Protein AF-A0A842HQR1-F1 (afdb_monomer)

Structure (mmCIF, N/CA/C/O backbone):
data_AF-A0A842HQR1-F1
#
_entry.id   AF-A0A842HQR1-F1
#
loop_
_atom_site.group_PDB
_atom_site.id
_atom_site.type_symbol
_atom_site.label_atom_id
_atom_site.label_alt_id
_atom_site.label_comp_id
_atom_site.label_asym_id
_atom_site.label_entity_id
_atom_site.label_seq_id
_atom_site.pdbx_PDB_ins_code
_atom_site.Cartn_x
_atom_site.Cartn_y
_atom_site.Cartn_z
_atom_site.occupancy
_atom_site.B_iso_or_equiv
_atom_site.auth_seq_id
_atom_site.auth_comp_id
_atom_site.auth_asym_id
_atom_site.auth_atom_id
_atom_site.pdbx_PDB_model_num
ATOM 1 N N . MET A 1 1 ? -47.716 -22.359 -14.555 1.00 42.53 1 MET A N 1
ATOM 2 C CA . MET A 1 1 ? -48.343 -21.467 -13.554 1.00 42.53 1 MET A CA 1
ATOM 3 C C . MET A 1 1 ? -47.929 -20.028 -1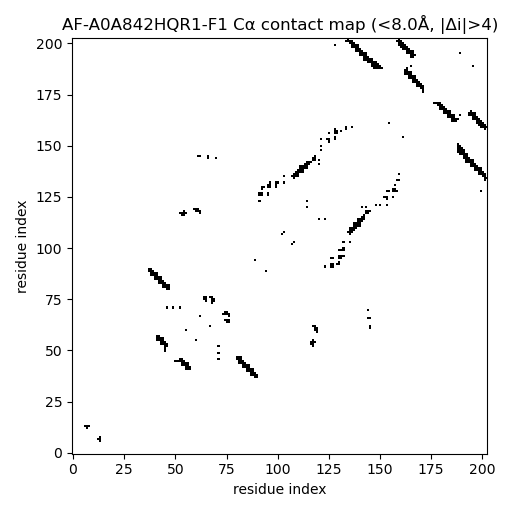3.846 1.00 42.53 1 MET A C 1
ATOM 5 O O . MET A 1 1 ? -46.727 -19.788 -13.912 1.00 42.53 1 MET A O 1
ATOM 9 N N . PRO A 1 2 ? -48.860 -19.092 -14.095 1.00 37.28 2 PRO A N 1
ATOM 10 C CA . PRO A 1 2 ? -48.510 -17.695 -14.332 1.00 37.28 2 PRO A CA 1
ATOM 11 C C . PRO A 1 2 ? -48.126 -17.011 -13.011 1.00 37.28 2 PRO A C 1
ATOM 13 O O . PRO A 1 2 ? -48.756 -17.237 -11.980 1.00 37.28 2 PRO A O 1
ATOM 16 N N . LYS A 1 3 ? -47.064 -16.195 -13.033 1.00 37.41 3 LYS A N 1
ATOM 17 C CA . LYS A 1 3 ? -46.641 -15.384 -11.880 1.00 37.41 3 LYS A CA 1
ATOM 18 C C . LYS A 1 3 ? -47.689 -14.292 -11.611 1.00 37.41 3 LYS A C 1
ATOM 20 O O . LYS A 1 3 ? -48.125 -13.660 -12.573 1.00 37.41 3 LYS A O 1
ATOM 25 N N . PRO A 1 4 ? -48.058 -14.008 -10.349 1.00 42.22 4 PRO A N 1
ATOM 26 C CA . PRO A 1 4 ? -48.951 -12.897 -10.050 1.00 42.22 4 PRO A CA 1
ATOM 27 C C . PRO A 1 4 ? -48.253 -11.569 -10.372 1.00 42.22 4 PRO A C 1
ATOM 29 O O . PRO A 1 4 ? -47.239 -11.208 -9.770 1.00 42.22 4 PRO A O 1
ATOM 32 N N . HIS A 1 5 ? -48.794 -10.836 -11.345 1.00 50.03 5 HIS A N 1
ATOM 33 C CA . HIS A 1 5 ? -48.419 -9.453 -11.617 1.00 50.03 5 HIS A CA 1
ATOM 34 C C . HIS A 1 5 ? -49.081 -8.543 -10.574 1.00 50.03 5 HIS A C 1
ATOM 36 O O . HIS A 1 5 ? -50.170 -8.018 -10.788 1.00 50.03 5 HIS A O 1
ATOM 42 N N . ASN A 1 6 ? -48.412 -8.344 -9.434 1.00 56.09 6 ASN A N 1
ATOM 43 C CA . ASN A 1 6 ? -48.787 -7.316 -8.460 1.00 56.09 6 ASN A CA 1
ATOM 44 C C . ASN A 1 6 ? -48.394 -5.930 -8.989 1.00 56.09 6 ASN A C 1
ATO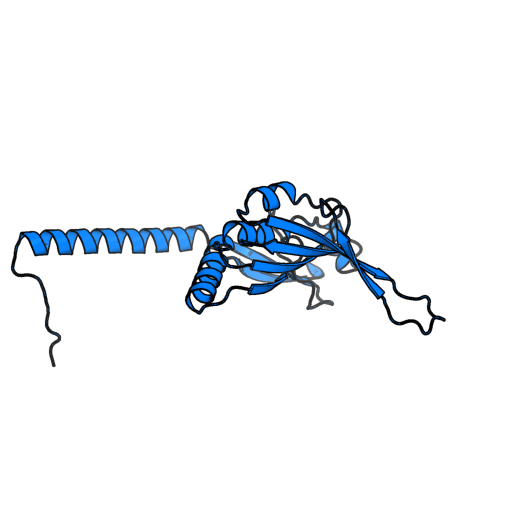M 46 O O . ASN A 1 6 ? -47.369 -5.359 -8.617 1.00 56.09 6 ASN A O 1
ATOM 50 N N . THR A 1 7 ? -49.212 -5.398 -9.889 1.00 56.25 7 THR A N 1
ATOM 51 C CA . THR A 1 7 ? -49.205 -3.975 -10.241 1.00 56.25 7 THR A CA 1
ATOM 52 C C . THR A 1 7 ? -50.262 -3.297 -9.368 1.00 56.25 7 THR A C 1
ATOM 54 O O . THR A 1 7 ? -51.401 -3.760 -9.371 1.00 56.25 7 THR A O 1
ATOM 57 N N . PRO A 1 8 ? -49.940 -2.246 -8.591 1.00 55.53 8 PRO A N 1
ATOM 58 C CA . PRO A 1 8 ? -50.951 -1.572 -7.779 1.00 55.53 8 PRO A CA 1
ATOM 59 C C . PRO A 1 8 ? -52.065 -1.006 -8.675 1.00 55.53 8 PRO A C 1
ATOM 61 O O . PRO A 1 8 ? -51.763 -0.332 -9.652 1.00 55.53 8 PRO A O 1
ATOM 64 N N . ASN A 1 9 ? -53.343 -1.229 -8.354 1.00 62.03 9 ASN A N 1
ATOM 65 C CA . ASN A 1 9 ? -54.476 -0.629 -9.089 1.00 62.03 9 ASN A CA 1
ATOM 66 C C . ASN A 1 9 ? -54.786 0.816 -8.647 1.00 62.03 9 ASN A C 1
ATOM 68 O O . ASN A 1 9 ? -55.728 1.430 -9.137 1.00 62.03 9 ASN A O 1
ATOM 72 N N . ASN A 1 10 ? -53.999 1.369 -7.719 1.00 69.94 10 ASN A N 1
ATOM 73 C CA . ASN A 1 10 ? -54.119 2.752 -7.271 1.00 69.94 10 ASN A CA 1
ATOM 74 C C . ASN A 1 10 ? -53.176 3.658 -8.099 1.00 69.94 10 ASN A C 1
ATOM 76 O O . ASN A 1 10 ? -51.964 3.404 -8.100 1.00 69.94 10 ASN A O 1
ATOM 80 N N . PRO A 1 11 ? -53.682 4.728 -8.744 1.00 66.50 11 PRO A N 1
ATOM 81 C CA . PRO A 1 11 ? -52.888 5.632 -9.583 1.00 66.50 11 PRO A CA 1
ATOM 82 C C . PRO A 1 11 ? -51.679 6.257 -8.869 1.00 66.50 11 PRO A C 1
ATOM 84 O O . PRO A 1 11 ? -50.607 6.386 -9.461 1.00 66.50 11 PRO A O 1
ATOM 87 N N . LEU A 1 12 ? -51.806 6.587 -7.578 1.00 52.59 12 LEU A N 1
ATOM 88 C CA . LEU A 1 12 ? -50.716 7.160 -6.779 1.00 52.59 12 LEU A CA 1
ATOM 89 C C . LEU A 1 12 ? -49.630 6.120 -6.471 1.00 52.59 12 LEU A C 1
ATOM 91 O O . LEU A 1 12 ? -48.440 6.432 -6.522 1.00 52.59 12 LEU A O 1
ATOM 95 N N . LEU A 1 13 ? -50.017 4.864 -6.224 1.00 44.38 13 LEU A N 1
ATOM 96 C CA . LEU A 1 13 ? -49.068 3.766 -6.019 1.00 44.38 13 LEU A CA 1
ATOM 97 C C . LEU A 1 13 ? -48.392 3.341 -7.330 1.00 44.38 13 LEU A C 1
ATOM 99 O O . LEU A 1 13 ? -47.212 3.002 -7.313 1.00 44.38 13 LEU A O 1
ATOM 103 N N . GLN A 1 14 ? -49.079 3.420 -8.475 1.00 53.88 14 GLN A N 1
ATOM 104 C CA . GLN A 1 14 ? -48.461 3.238 -9.795 1.00 53.88 14 GLN A CA 1
ATOM 105 C C . GLN A 1 14 ? -47.447 4.332 -10.115 1.00 53.88 14 GLN A C 1
ATOM 107 O O . GLN A 1 14 ? -46.354 4.030 -10.602 1.00 53.88 14 GLN A O 1
ATOM 112 N N . PHE A 1 15 ? -47.766 5.590 -9.810 1.00 55.91 15 PHE A N 1
ATOM 113 C CA . PHE A 1 15 ? -46.832 6.700 -9.970 1.00 55.91 15 PHE A CA 1
ATOM 114 C C . PHE A 1 15 ? -45.604 6.535 -9.061 1.00 55.91 15 PHE A C 1
ATOM 116 O O . PHE A 1 15 ? -44.467 6.639 -9.524 1.00 55.91 15 PHE A O 1
ATOM 123 N N . ALA A 1 16 ? -45.803 6.176 -7.788 1.00 45.72 16 ALA A N 1
ATOM 124 C CA . ALA A 1 16 ? -44.706 5.912 -6.859 1.00 45.72 16 ALA A CA 1
ATOM 125 C C . ALA A 1 16 ? -43.843 4.711 -7.296 1.00 45.72 16 ALA A C 1
ATOM 127 O O . ALA A 1 16 ? -42.612 4.805 -7.282 1.00 45.72 16 ALA A O 1
ATOM 128 N N . TYR A 1 17 ? -44.467 3.616 -7.751 1.00 45.25 17 TYR A N 1
ATOM 129 C CA . TYR A 1 17 ? -43.800 2.402 -8.244 1.00 45.25 17 TYR A CA 1
ATOM 130 C C . TYR A 1 17 ? -43.003 2.643 -9.537 1.00 45.25 17 TYR A C 1
ATOM 132 O O . TYR A 1 17 ? -41.878 2.167 -9.696 1.00 45.25 17 TYR A O 1
ATOM 140 N N . THR A 1 18 ? -43.552 3.414 -10.478 1.00 56.22 18 THR A N 1
ATOM 141 C CA . THR A 1 18 ? -42.859 3.762 -11.730 1.00 56.22 18 THR A CA 1
ATOM 142 C C . THR A 1 18 ? -41.712 4.741 -11.489 1.00 56.22 18 THR A C 1
ATOM 144 O O . THR A 1 18 ? -40.636 4.559 -12.067 1.00 56.22 18 THR A O 1
ATOM 147 N N . LYS A 1 19 ? -41.881 5.714 -10.580 1.00 62.78 19 LYS A N 1
ATOM 148 C CA . LYS A 1 19 ? -40.815 6.632 -10.150 1.00 62.78 19 LYS A CA 1
ATOM 149 C C . LYS A 1 19 ? -39.656 5.874 -9.496 1.00 62.78 19 LYS A C 1
ATOM 151 O O . LYS A 1 19 ? -38.519 6.032 -9.933 1.00 62.78 19 LYS A O 1
ATOM 156 N N . THR A 1 20 ? -39.930 4.973 -8.549 1.00 61.84 20 THR A N 1
ATOM 157 C CA . THR A 1 20 ? -38.890 4.132 -7.918 1.00 61.84 20 THR A CA 1
ATOM 158 C C . THR A 1 20 ? -38.192 3.217 -8.920 1.00 61.84 20 THR A C 1
ATOM 160 O O . THR A 1 20 ? -36.969 3.123 -8.894 1.00 61.84 20 THR A O 1
ATOM 163 N N . ARG A 1 21 ? -38.907 2.597 -9.869 1.00 63.50 21 ARG A N 1
ATOM 164 C CA . ARG A 1 21 ? -38.274 1.804 -10.943 1.00 63.50 21 ARG A CA 1
ATOM 165 C C . ARG A 1 21 ? -37.382 2.636 -11.861 1.00 63.50 21 ARG A C 1
ATOM 167 O O . ARG A 1 21 ? -36.338 2.145 -12.291 1.00 63.50 21 ARG A O 1
ATOM 174 N N . ARG A 1 22 ? -37.792 3.862 -12.197 1.00 65.00 22 ARG A N 1
ATOM 175 C CA . ARG A 1 22 ? -37.007 4.773 -13.040 1.00 65.00 22 ARG A CA 1
ATOM 176 C C . ARG A 1 22 ? -35.727 5.198 -12.326 1.00 65.00 22 ARG A C 1
ATOM 178 O O . ARG A 1 22 ? -34.670 5.140 -12.945 1.00 65.00 22 ARG A O 1
ATOM 185 N N . GLU A 1 23 ? -35.802 5.509 -11.035 1.00 67.62 23 GLU A N 1
ATOM 186 C CA . GLU A 1 23 ? -34.624 5.807 -10.210 1.00 67.62 23 GLU A CA 1
ATOM 187 C C . GLU A 1 23 ? -33.714 4.583 -10.038 1.00 67.62 23 GLU A C 1
ATOM 189 O O . GLU A 1 23 ? -32.513 4.670 -10.266 1.00 67.62 23 GLU A O 1
ATOM 194 N N . HIS A 1 24 ? -34.273 3.397 -9.795 1.00 60.84 24 HIS A N 1
ATOM 195 C CA . HIS A 1 24 ? -33.489 2.163 -9.700 1.00 60.84 24 HIS A CA 1
ATOM 196 C C . HIS A 1 24 ? -32.782 1.818 -11.026 1.00 60.84 24 HIS A C 1
ATOM 198 O O . HIS A 1 24 ? -31.647 1.342 -11.033 1.00 60.84 24 HIS A O 1
ATOM 204 N N . ARG A 1 25 ? -33.422 2.082 -12.176 1.00 66.69 25 ARG A N 1
ATOM 205 C CA . ARG A 1 25 ? -32.811 1.918 -13.507 1.00 66.69 25 ARG A CA 1
ATOM 206 C C . ARG A 1 25 ? -31.731 2.963 -13.784 1.00 66.69 25 ARG A C 1
ATOM 208 O O . ARG A 1 25 ? -30.697 2.587 -14.329 1.00 66.69 25 ARG A O 1
ATOM 215 N N . LYS A 1 26 ? -31.934 4.225 -13.389 1.00 65.38 26 LYS A N 1
ATOM 216 C CA . LYS A 1 26 ? -30.900 5.271 -13.458 1.00 65.38 26 LYS A CA 1
ATOM 217 C C . LYS A 1 26 ? -29.695 4.905 -12.599 1.00 65.38 26 LYS A C 1
ATOM 219 O O . LYS A 1 26 ? -28.585 4.954 -13.106 1.00 65.38 26 LYS A O 1
ATOM 224 N N . GLN A 1 27 ? -29.910 4.444 -11.367 1.0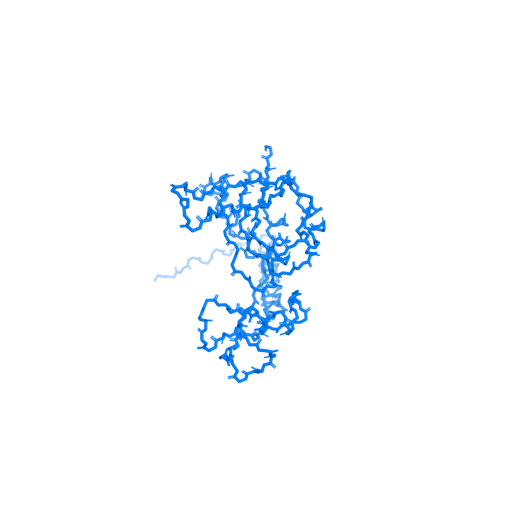0 57.88 27 GLN A N 1
ATOM 225 C CA . GLN A 1 27 ? -28.840 3.985 -10.480 1.00 57.88 27 GLN A CA 1
ATOM 226 C C . GLN A 1 27 ? -28.085 2.798 -11.086 1.00 57.88 27 GLN A C 1
ATOM 228 O O . GLN A 1 27 ? -26.861 2.781 -11.107 1.00 57.88 27 GLN A O 1
ATOM 233 N N . LYS A 1 28 ? -28.797 1.814 -11.648 1.00 64.44 28 LYS A N 1
ATOM 234 C CA . LYS A 1 28 ? -28.172 0.648 -12.288 1.00 64.44 28 LYS A CA 1
ATOM 235 C C . LYS A 1 28 ? -27.375 1.029 -13.542 1.00 64.44 28 LYS A C 1
ATOM 237 O O . LYS A 1 28 ? -26.306 0.468 -13.776 1.00 64.44 28 LYS A O 1
ATOM 242 N N . TRP A 1 29 ? -27.877 1.977 -14.334 1.00 64.00 29 TRP A N 1
ATOM 243 C CA . TRP A 1 29 ? -27.175 2.512 -15.501 1.00 64.00 29 TRP A CA 1
ATOM 244 C C . TRP A 1 29 ? -25.958 3.348 -15.093 1.00 64.00 29 TRP A C 1
ATOM 246 O O . TRP A 1 29 ? -24.879 3.098 -15.613 1.00 64.00 29 TRP A O 1
ATOM 256 N N . ALA A 1 30 ? -26.089 4.238 -14.107 1.00 55.19 30 ALA A N 1
ATOM 257 C CA . ALA A 1 30 ? -24.990 5.020 -13.548 1.00 55.19 30 ALA A CA 1
ATOM 258 C C . ALA A 1 30 ? -23.900 4.117 -12.954 1.00 55.19 30 ALA A C 1
ATOM 260 O O . ALA A 1 30 ? -22.733 4.295 -13.273 1.00 55.19 30 ALA A O 1
ATOM 261 N N . ASN A 1 31 ? -24.272 3.074 -12.206 1.00 54.38 31 ASN A N 1
ATOM 262 C CA . ASN A 1 31 ? -23.331 2.077 -11.694 1.00 54.38 31 ASN A CA 1
ATOM 263 C C . ASN A 1 31 ? -22.666 1.285 -12.835 1.00 54.38 31 ASN A C 1
ATOM 265 O O . ASN A 1 31 ? -21.488 0.966 -12.751 1.00 54.38 31 ASN A O 1
ATOM 269 N N . SER A 1 32 ? -23.386 0.969 -13.920 1.00 51.66 32 SER A N 1
ATOM 270 C CA . SER A 1 32 ? -22.811 0.300 -15.100 1.00 51.66 32 SER A CA 1
ATOM 271 C C . SER A 1 32 ? -21.872 1.204 -15.899 1.00 51.66 32 SER A C 1
ATOM 273 O O . SER A 1 32 ? -20.884 0.709 -16.441 1.00 51.66 32 SER A O 1
ATOM 275 N N . LEU A 1 33 ? -22.184 2.498 -15.991 1.00 55.47 33 LEU A N 1
ATOM 276 C CA . LEU A 1 33 ? -21.358 3.499 -16.654 1.00 55.47 33 LEU A CA 1
ATOM 277 C C . LEU A 1 33 ? -20.101 3.765 -15.823 1.00 55.47 33 LEU A C 1
ATOM 279 O O . LEU A 1 33 ? -19.006 3.667 -16.353 1.00 55.47 33 LEU A O 1
ATOM 283 N N . TYR A 1 34 ? -20.254 3.968 -14.513 1.00 55.69 34 TYR A N 1
ATOM 284 C CA . TYR A 1 34 ? -19.161 4.081 -13.550 1.00 55.69 34 TYR A CA 1
ATOM 285 C C . TYR A 1 34 ? -18.240 2.864 -13.634 1.00 55.69 34 TYR A C 1
ATOM 287 O O . TYR A 1 34 ? -17.068 3.018 -13.930 1.00 55.69 34 TYR A O 1
ATOM 295 N N . LYS A 1 35 ? -18.780 1.643 -13.547 1.00 51.06 35 LYS A N 1
ATOM 296 C CA . LYS A 1 35 ? -18.003 0.395 -13.650 1.00 51.06 35 LYS A CA 1
ATOM 297 C C . LYS A 1 35 ? -17.294 0.210 -15.001 1.00 51.06 35 LYS A C 1
ATOM 299 O O . LYS A 1 35 ? -16.317 -0.527 -15.068 1.00 51.06 35 LYS A O 1
ATOM 304 N N . ARG A 1 36 ? -17.787 0.842 -16.074 1.00 50.75 36 ARG A N 1
ATOM 305 C CA . ARG A 1 36 ? -17.117 0.889 -17.388 1.00 50.75 36 ARG A CA 1
ATOM 306 C C . ARG A 1 36 ? -16.058 1.983 -17.475 1.00 50.75 36 ARG A C 1
ATOM 308 O O . ARG A 1 36 ? -15.082 1.800 -18.182 1.00 50.75 36 ARG A O 1
ATOM 315 N N . LEU A 1 37 ? -16.261 3.097 -16.781 1.00 53.75 37 LEU A N 1
ATOM 316 C CA . LEU A 1 37 ? -15.350 4.240 -16.756 1.00 53.75 37 LEU A CA 1
ATOM 317 C C . LEU A 1 37 ? -14.217 4.069 -15.731 1.00 53.75 37 LEU A C 1
ATOM 319 O O . LEU A 1 37 ? -13.196 4.739 -15.844 1.00 53.75 37 LEU A O 1
ATOM 323 N N . THR A 1 38 ? -14.378 3.183 -14.744 1.00 55.72 38 THR A N 1
ATOM 324 C CA . THR A 1 38 ? -13.411 2.987 -13.654 1.00 55.72 38 THR A CA 1
ATOM 325 C C . THR A 1 38 ? -12.581 1.712 -13.752 1.00 55.72 38 THR A C 1
ATOM 327 O O . THR A 1 38 ? -11.588 1.594 -13.037 1.00 55.72 38 THR A O 1
ATOM 330 N N . LYS A 1 39 ? -12.937 0.773 -14.637 1.00 66.19 39 LYS A N 1
ATOM 331 C CA . LYS A 1 39 ? -12.075 -0.367 -14.972 1.00 66.19 39 LYS A CA 1
ATOM 332 C C . LYS A 1 39 ? -11.074 0.054 -16.030 1.00 66.19 39 LYS A C 1
ATOM 334 O O . LYS A 1 39 ? -11.467 0.452 -17.125 1.00 66.19 39 LYS A O 1
ATOM 339 N N . ARG A 1 40 ? -9.792 -0.029 -15.692 1.00 82.12 40 ARG A N 1
ATOM 340 C CA . ARG A 1 40 ? -8.698 0.262 -16.618 1.00 82.12 40 ARG A CA 1
ATOM 341 C C . ARG A 1 40 ? -8.004 -1.042 -16.978 1.00 82.12 40 ARG A C 1
ATOM 343 O O . ARG A 1 40 ? -7.704 -1.841 -16.093 1.00 82.12 40 ARG A O 1
ATOM 350 N N . THR A 1 41 ? -7.754 -1.243 -18.267 1.00 89.31 41 THR A N 1
ATOM 351 C CA . THR A 1 41 ? -6.788 -2.249 -18.711 1.00 89.31 41 THR A CA 1
ATOM 352 C C . THR A 1 41 ? -5.400 -1.656 -18.522 1.00 89.31 41 THR A C 1
ATOM 354 O O . THR A 1 41 ? -5.113 -0.608 -19.096 1.00 89.31 41 THR A O 1
ATOM 357 N N . LEU A 1 42 ? -4.574 -2.296 -17.701 1.00 93.12 42 LEU A N 1
ATOM 358 C CA . LEU A 1 42 ? -3.163 -1.956 -17.522 1.00 93.12 42 LEU A CA 1
ATOM 359 C C . LEU A 1 42 ? -2.304 -3.182 -17.836 1.00 93.12 42 LEU A C 1
ATOM 361 O O . LEU A 1 42 ? -2.815 -4.299 -17.905 1.00 93.12 42 LEU A O 1
ATOM 365 N N . GLN A 1 43 ? -1.006 -2.965 -18.017 1.00 95.19 43 GLN A N 1
ATOM 366 C CA . GLN A 1 43 ? -0.055 -4.032 -18.310 1.00 95.19 43 GLN A CA 1
ATOM 367 C C . GLN A 1 43 ? 0.616 -4.516 -17.024 1.00 95.19 43 GLN A C 1
ATOM 369 O O . GLN A 1 43 ? 1.248 -3.732 -16.311 1.00 95.19 43 GLN A O 1
ATOM 374 N N . LEU A 1 44 ? 0.468 -5.810 -16.746 1.00 95.44 44 LEU A N 1
ATOM 375 C CA . LEU A 1 44 ? 1.199 -6.542 -15.720 1.00 95.44 44 LEU A CA 1
ATOM 376 C C . LEU A 1 44 ? 2.477 -7.111 -16.331 1.00 95.44 44 LEU A C 1
ATOM 378 O O . LEU A 1 44 ? 2.414 -7.847 -17.313 1.00 95.44 44 LEU A O 1
ATOM 382 N N . TYR A 1 45 ? 3.609 -6.782 -15.727 1.00 96.50 45 TYR A N 1
ATOM 383 C CA . TYR A 1 45 ? 4.932 -7.266 -16.087 1.00 96.50 45 TYR A CA 1
ATOM 384 C C . TYR A 1 45 ? 5.352 -8.315 -15.065 1.00 96.50 45 TYR A C 1
ATOM 386 O O . TYR A 1 45 ? 5.383 -8.036 -13.866 1.00 96.50 45 TYR A O 1
ATOM 394 N N . VAL A 1 46 ? 5.666 -9.517 -15.537 1.00 95.50 46 VAL A N 1
ATOM 395 C CA . VAL A 1 46 ? 6.144 -10.628 -14.708 1.00 95.50 46 VAL A CA 1
ATOM 396 C C . VAL A 1 46 ? 7.584 -10.937 -15.115 1.00 95.50 46 VAL A C 1
ATOM 398 O O . VAL A 1 46 ? 7.807 -11.281 -16.276 1.00 95.50 46 VAL A O 1
ATOM 401 N N . PRO A 1 47 ? 8.578 -10.800 -14.220 1.00 94.75 47 PRO A N 1
ATOM 402 C CA . PRO A 1 47 ? 9.969 -11.083 -14.564 1.00 94.75 47 PRO A CA 1
ATOM 403 C C . PRO A 1 47 ? 10.140 -12.551 -14.969 1.00 94.75 47 PRO A C 1
ATOM 405 O O . PRO A 1 47 ? 9.756 -13.452 -14.222 1.00 94.75 47 PRO A O 1
ATOM 408 N N . ALA A 1 48 ? 10.791 -12.811 -16.106 1.00 93.19 48 ALA A N 1
ATOM 409 C CA . ALA A 1 48 ? 10.901 -14.159 -16.679 1.00 93.19 48 ALA A CA 1
ATOM 410 C C . ALA A 1 48 ? 11.574 -15.185 -15.739 1.00 93.19 48 ALA A C 1
ATOM 412 O O . ALA A 1 48 ? 11.342 -16.390 -15.840 1.00 93.19 48 ALA A O 1
ATOM 413 N N . HIS A 1 49 ? 12.407 -14.714 -14.805 1.00 91.44 49 HIS A N 1
ATOM 414 C CA . HIS A 1 49 ? 13.131 -15.544 -13.839 1.00 91.44 49 HIS A CA 1
ATOM 415 C C . HIS A 1 49 ? 12.604 -15.426 -12.395 1.00 91.44 49 HIS A C 1
ATOM 417 O O . HIS A 1 49 ? 13.138 -16.087 -11.503 1.00 91.44 49 HIS A O 1
ATOM 423 N N . ASN A 1 50 ? 11.580 -14.600 -12.143 1.00 85.75 50 ASN A N 1
ATOM 424 C CA . ASN A 1 50 ? 10.997 -14.396 -10.817 1.00 85.75 50 ASN A CA 1
ATOM 425 C C . ASN A 1 50 ? 9.473 -14.239 -10.901 1.00 85.75 50 ASN A C 1
ATOM 427 O O . ASN A 1 50 ? 8.942 -13.140 -11.042 1.00 85.75 50 ASN A O 1
ATOM 431 N N . TRP A 1 51 ? 8.765 -15.352 -10.725 1.00 75.88 51 TRP A N 1
ATOM 432 C CA . TRP A 1 51 ? 7.305 -15.402 -10.818 1.00 75.88 51 TRP A CA 1
ATOM 433 C C . TRP A 1 51 ? 6.584 -14.698 -9.654 1.00 75.88 51 TRP A C 1
ATOM 435 O O . TRP A 1 51 ? 5.374 -14.503 -9.728 1.00 75.88 51 TRP A O 1
ATOM 445 N N . GLY A 1 52 ? 7.298 -14.328 -8.583 1.00 77.06 52 GLY A N 1
ATOM 446 C CA . GLY A 1 52 ? 6.721 -13.643 -7.422 1.00 77.06 52 GLY A CA 1
ATOM 447 C C . GLY A 1 52 ? 6.731 -12.112 -7.502 1.00 77.06 52 GLY A C 1
ATOM 448 O O . GLY A 1 52 ? 5.996 -11.484 -6.755 1.00 77.06 52 GLY A O 1
ATOM 449 N N . GLY A 1 53 ? 7.533 -11.509 -8.387 1.00 83.31 53 GLY A N 1
ATOM 450 C CA . GLY A 1 53 ? 7.837 -10.066 -8.372 1.00 83.31 53 GLY A CA 1
ATOM 451 C C . GLY A 1 53 ? 7.067 -9.216 -9.387 1.00 83.31 53 GLY A C 1
ATOM 452 O O . GLY A 1 53 ? 7.639 -8.282 -9.952 1.00 83.31 53 GLY A O 1
ATOM 453 N N . ALA A 1 54 ? 5.820 -9.571 -9.699 1.00 93.00 54 ALA A N 1
ATOM 454 C CA . ALA A 1 54 ? 5.060 -8.918 -10.763 1.00 93.00 54 ALA A CA 1
ATOM 455 C C . ALA A 1 54 ? 4.635 -7.481 -10.404 1.00 93.00 54 ALA A C 1
ATOM 457 O O . ALA A 1 54 ? 4.221 -7.211 -9.279 1.00 93.00 54 ALA A O 1
ATOM 458 N N . PHE A 1 55 ? 4.652 -6.573 -11.383 1.00 94.81 55 PHE A N 1
ATOM 459 C CA . PHE A 1 55 ? 4.264 -5.170 -11.189 1.00 94.81 55 PHE A CA 1
ATOM 460 C C . PHE A 1 55 ? 3.402 -4.635 -12.331 1.00 94.81 55 PHE A C 1
ATOM 462 O O . PHE A 1 55 ? 3.449 -5.113 -13.464 1.00 94.81 55 PHE A O 1
ATOM 469 N N . ILE A 1 56 ? 2.612 -3.602 -12.039 1.00 94.94 56 ILE A N 1
ATOM 470 C CA . ILE A 1 56 ? 1.854 -2.861 -13.051 1.00 94.94 56 ILE A CA 1
ATOM 471 C C . ILE A 1 56 ? 2.675 -1.655 -13.485 1.00 94.94 56 ILE A C 1
ATOM 473 O O . ILE A 1 56 ? 2.973 -0.792 -12.661 1.00 94.94 56 ILE A O 1
ATOM 477 N N . LYS A 1 57 ? 3.002 -1.547 -14.775 1.00 90.56 57 LYS A N 1
ATOM 478 C CA . LYS A 1 57 ? 3.688 -0.358 -15.295 1.00 90.56 57 LYS A CA 1
ATOM 479 C C . LYS A 1 57 ? 2.662 0.715 -15.641 1.00 90.56 57 LYS A C 1
ATOM 481 O O . LYS A 1 57 ? 1.863 0.555 -16.562 1.00 90.56 57 LYS A O 1
ATOM 486 N N . SER A 1 58 ? 2.665 1.812 -14.892 1.00 91.19 58 SER A N 1
ATOM 487 C CA . SER A 1 58 ? 1.835 2.984 -15.173 1.00 91.19 58 SER A CA 1
ATOM 488 C C . SER A 1 58 ? 2.424 4.233 -14.514 1.00 91.19 58 SER A C 1
ATOM 490 O O . SER A 1 58 ? 3.324 4.125 -13.688 1.00 91.19 58 SER A O 1
ATOM 492 N N . ALA A 1 59 ? 1.886 5.409 -14.843 1.00 89.31 59 ALA A N 1
ATOM 493 C CA . ALA A 1 59 ? 2.261 6.662 -14.184 1.00 89.31 59 ALA A CA 1
ATOM 494 C C . ALA A 1 59 ? 1.891 6.705 -12.688 1.00 89.31 59 ALA A C 1
ATOM 496 O O . ALA A 1 59 ? 2.416 7.539 -11.961 1.00 89.31 59 ALA A O 1
ATOM 497 N N . ASP A 1 60 ? 0.992 5.822 -12.244 1.00 90.25 60 ASP A N 1
ATOM 498 C CA . ASP A 1 60 ? 0.570 5.729 -10.847 1.00 90.25 60 ASP A CA 1
ATOM 499 C C . ASP A 1 60 ? 1.481 4.796 -10.023 1.00 90.25 60 ASP A C 1
ATOM 501 O O . ASP A 1 60 ? 1.276 4.684 -8.819 1.00 90.25 60 ASP A O 1
ATOM 505 N N . ASN A 1 61 ? 2.442 4.095 -10.644 1.00 94.25 61 ASN A N 1
ATOM 506 C CA . ASN A 1 61 ? 3.401 3.253 -9.926 1.00 94.25 61 ASN A CA 1
ATOM 507 C C . ASN A 1 61 ? 4.528 4.125 -9.345 1.00 94.25 61 ASN A C 1
ATOM 509 O O . ASN A 1 61 ? 5.135 4.923 -10.057 1.00 94.25 61 ASN A O 1
ATOM 513 N N . GLU A 1 62 ? 4.805 3.978 -8.051 1.00 94.88 62 GLU A N 1
ATOM 514 C CA . GLU A 1 62 ? 5.822 4.752 -7.336 1.00 94.88 62 GLU A CA 1
ATOM 515 C C . GLU A 1 62 ? 7.260 4.324 -7.658 1.00 94.88 62 GLU A C 1
ATOM 517 O O . GLU A 1 62 ? 8.191 5.094 -7.396 1.00 94.88 62 GLU A O 1
ATOM 522 N N . TYR A 1 63 ? 7.459 3.114 -8.184 1.00 95.31 63 TYR A N 1
ATOM 523 C CA . TYR A 1 63 ? 8.771 2.586 -8.541 1.00 95.31 63 TYR A CA 1
ATOM 524 C C . TYR A 1 63 ? 9.114 2.961 -9.980 1.00 95.31 63 TYR A C 1
ATOM 526 O O . TYR A 1 63 ? 8.349 2.706 -10.911 1.00 95.31 63 TYR A O 1
ATOM 534 N N . ASP A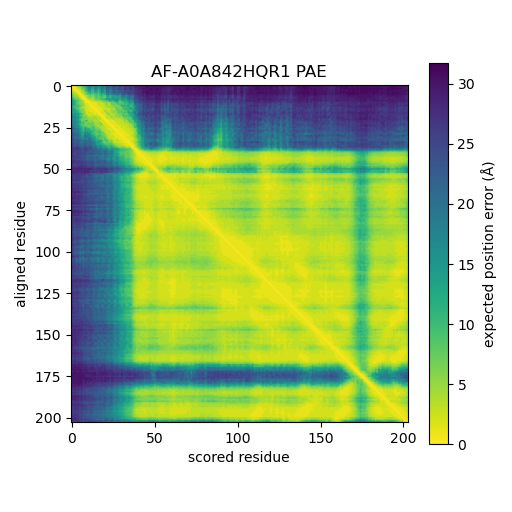 1 64 ? 10.287 3.563 -10.162 1.00 95.19 64 ASP A N 1
ATOM 535 C CA . ASP A 1 64 ? 10.811 3.852 -11.489 1.00 95.19 64 ASP A CA 1
ATOM 536 C C . ASP A 1 64 ? 11.412 2.601 -12.152 1.00 95.19 64 ASP A C 1
ATOM 538 O O . ASP A 1 64 ? 11.594 1.544 -11.541 1.00 95.19 64 ASP A O 1
ATOM 542 N N . ASP A 1 65 ? 11.736 2.727 -13.438 1.00 95.81 65 ASP A N 1
ATOM 543 C CA . ASP A 1 65 ? 12.291 1.634 -14.237 1.00 95.81 65 ASP A CA 1
ATOM 544 C C . ASP A 1 65 ? 13.622 1.102 -13.685 1.00 95.81 65 ASP A C 1
ATOM 546 O O . ASP A 1 65 ? 13.915 -0.085 -13.840 1.00 95.81 65 ASP A O 1
ATOM 550 N N . ALA A 1 66 ? 14.424 1.954 -13.038 1.00 95.94 66 ALA A N 1
ATOM 551 C CA . ALA A 1 66 ? 15.701 1.551 -12.464 1.00 95.94 66 ALA A CA 1
ATOM 552 C C . ALA A 1 66 ? 15.492 0.685 -11.215 1.00 95.94 66 ALA A C 1
ATOM 554 O O . ALA A 1 66 ? 16.129 -0.362 -11.085 1.00 95.94 66 ALA A O 1
ATOM 555 N N . LEU A 1 67 ? 14.567 1.074 -10.335 1.00 95.25 67 LEU A N 1
ATOM 556 C CA . LEU A 1 67 ? 14.211 0.317 -9.140 1.00 95.25 67 LEU A CA 1
ATOM 557 C C . LEU A 1 67 ? 13.543 -1.018 -9.497 1.00 95.25 67 LEU A C 1
ATOM 559 O O . LEU A 1 67 ? 13.930 -2.054 -8.957 1.00 95.25 67 LEU A O 1
ATOM 563 N N . LEU A 1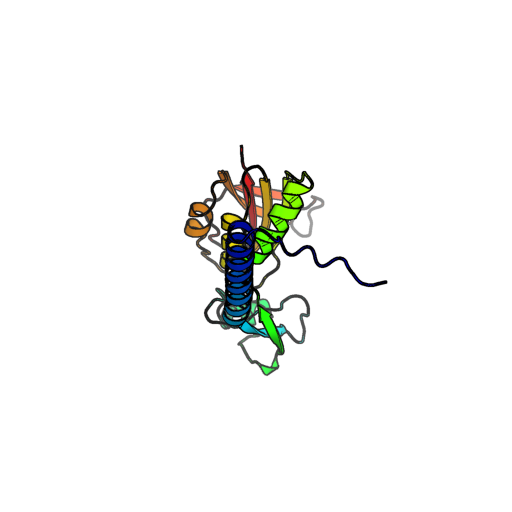 68 ? 12.598 -1.011 -10.445 1.00 94.88 68 LEU A N 1
ATOM 564 C CA . LEU A 1 68 ? 11.915 -2.220 -10.923 1.00 94.88 68 LEU A CA 1
ATOM 565 C C . LEU A 1 68 ? 12.895 -3.223 -11.547 1.00 94.88 68 LEU A C 1
ATOM 567 O O . LEU A 1 68 ? 12.873 -4.404 -11.212 1.00 94.88 68 LEU A O 1
ATOM 571 N N . ALA A 1 69 ? 13.801 -2.763 -12.413 1.00 94.00 69 ALA A N 1
ATOM 572 C CA . ALA A 1 69 ? 14.833 -3.631 -12.973 1.00 94.00 69 ALA A CA 1
ATOM 573 C C . ALA A 1 69 ? 15.802 -4.135 -11.890 1.00 94.00 69 ALA A C 1
ATOM 575 O O . ALA A 1 69 ? 16.125 -5.322 -11.855 1.00 94.00 69 ALA A O 1
ATOM 576 N N . GLY A 1 70 ? 16.228 -3.250 -10.983 1.00 93.44 70 GLY A N 1
ATOM 577 C CA . GLY A 1 70 ? 17.186 -3.556 -9.924 1.00 93.44 70 GLY A CA 1
ATOM 578 C C . GLY A 1 70 ? 16.687 -4.608 -8.932 1.00 93.44 70 GLY A C 1
ATOM 579 O O . GLY A 1 70 ? 17.425 -5.552 -8.637 1.00 93.44 70 GLY A O 1
ATOM 580 N N . LYS A 1 71 ? 15.432 -4.509 -8.463 1.00 90.06 71 LYS A N 1
ATOM 581 C CA . LYS A 1 71 ? 14.830 -5.532 -7.580 1.00 90.06 71 LYS A CA 1
ATOM 582 C C . LYS A 1 71 ? 14.742 -6.896 -8.272 1.00 90.06 71 LYS A C 1
ATOM 584 O O . LYS A 1 71 ? 14.960 -7.934 -7.648 1.00 90.06 71 LYS A O 1
ATOM 589 N N . ASP A 1 72 ? 14.525 -6.882 -9.586 1.00 91.75 72 ASP A N 1
ATOM 590 C CA . ASP A 1 72 ? 14.495 -8.067 -10.437 1.00 91.75 72 ASP A CA 1
ATOM 591 C C . ASP A 1 72 ? 15.901 -8.461 -10.924 1.00 91.75 72 ASP A C 1
ATOM 593 O O . ASP A 1 72 ? 16.041 -9.291 -11.811 1.00 91.75 72 ASP A O 1
ATOM 597 N N . ARG A 1 73 ? 16.979 -7.902 -10.356 1.00 92.56 73 ARG A N 1
ATOM 598 C CA . ARG A 1 73 ? 18.379 -8.259 -10.670 1.00 92.56 73 ARG A CA 1
ATOM 599 C C . ARG A 1 73 ? 18.777 -8.037 -12.134 1.00 92.56 73 ARG A C 1
ATOM 601 O O . ARG A 1 73 ? 19.756 -8.620 -12.606 1.00 92.56 73 ARG A O 1
ATOM 608 N N . TYR A 1 74 ? 18.062 -7.170 -12.838 1.00 93.50 74 TYR A N 1
ATOM 609 C CA . TYR A 1 74 ? 18.448 -6.668 -14.147 1.00 93.50 74 TYR A CA 1
ATOM 610 C C . TYR A 1 74 ? 19.230 -5.363 -13.998 1.00 93.50 74 TYR A C 1
ATOM 612 O O . TYR A 1 74 ? 18.951 -4.540 -13.131 1.00 93.50 74 TYR A O 1
ATOM 620 N N . SER A 1 75 ? 20.223 -5.153 -14.861 1.00 93.56 75 SER A N 1
ATOM 621 C CA . SER A 1 75 ? 21.019 -3.918 -14.864 1.00 93.56 75 SER A CA 1
ATOM 622 C C . SER A 1 75 ? 20.256 -2.711 -15.416 1.00 93.56 75 SER A C 1
ATOM 624 O O . SER A 1 75 ? 20.616 -1.574 -15.122 1.00 93.56 75 SER A O 1
ATOM 626 N N . ALA A 1 76 ? 19.229 -2.954 -16.231 1.00 95.88 76 ALA A N 1
ATOM 627 C CA . ALA A 1 76 ? 18.354 -1.946 -16.811 1.00 95.88 76 ALA A CA 1
ATOM 628 C C . ALA A 1 76 ? 16.999 -2.565 -17.177 1.00 95.88 76 ALA A C 1
ATOM 630 O O . ALA A 1 76 ? 16.886 -3.780 -17.373 1.00 95.88 76 ALA A O 1
ATOM 631 N N . PHE A 1 77 ? 15.981 -1.717 -17.306 1.00 95.56 77 PHE A N 1
ATOM 632 C CA . PHE A 1 77 ? 14.664 -2.138 -17.762 1.00 95.56 77 PHE A CA 1
ATOM 633 C C . PHE A 1 77 ? 14.696 -2.492 -19.258 1.00 95.56 77 PHE A C 1
ATOM 635 O O . PHE A 1 77 ? 14.972 -1.639 -20.101 1.00 95.56 77 PHE A O 1
ATOM 642 N N . ASP A 1 78 ? 14.365 -3.739 -19.589 1.00 96.50 78 ASP A N 1
ATOM 643 C CA . ASP A 1 78 ? 14.124 -4.208 -20.959 1.00 96.50 78 ASP A CA 1
ATOM 644 C C . ASP A 1 78 ? 12.823 -5.026 -20.963 1.00 96.50 78 ASP A C 1
ATOM 646 O O . ASP A 1 78 ? 12.767 -6.049 -20.280 1.00 96.50 78 ASP A O 1
ATOM 650 N N . PRO A 1 79 ? 11.778 -4.634 -21.721 1.00 95.50 79 PRO A N 1
ATOM 651 C CA . PRO A 1 79 ? 10.541 -5.405 -21.841 1.00 95.50 79 PRO A CA 1
ATOM 652 C C . PRO A 1 79 ? 10.736 -6.889 -22.182 1.00 95.50 79 PRO A C 1
ATOM 654 O O . PRO A 1 79 ? 9.898 -7.698 -21.808 1.00 95.50 79 PRO A O 1
ATOM 657 N N . LYS A 1 80 ? 11.830 -7.271 -22.857 1.00 96.69 80 LYS A N 1
ATOM 658 C CA . LYS A 1 80 ? 12.134 -8.675 -23.199 1.00 96.69 80 LYS A CA 1
ATOM 659 C C . LYS A 1 80 ? 12.440 -9.554 -21.989 1.00 96.69 80 LYS A C 1
ATOM 661 O O . LYS A 1 80 ? 12.412 -10.775 -22.103 1.00 96.69 80 LYS A O 1
ATOM 666 N N . ASN A 1 81 ? 12.745 -8.941 -20.850 1.00 95.69 81 ASN A N 1
ATOM 667 C CA . ASN A 1 81 ? 12.966 -9.634 -19.589 1.00 95.69 81 ASN A CA 1
ATOM 668 C C . ASN A 1 81 ? 11.655 -10.033 -18.890 1.00 95.69 81 ASN A C 1
ATOM 670 O O . ASN A 1 81 ? 11.701 -10.661 -17.830 1.00 95.69 81 ASN A O 1
ATOM 674 N N . TYR A 1 82 ? 10.502 -9.665 -19.458 1.00 96.38 82 TYR A N 1
ATOM 675 C CA . TYR A 1 82 ? 9.201 -9.795 -18.819 1.00 96.38 82 TYR A CA 1
ATOM 676 C C . TYR A 1 82 ? 8.183 -10.479 -19.727 1.00 96.38 82 TYR A C 1
ATOM 678 O O . TYR A 1 82 ? 8.089 -10.183 -20.919 1.00 96.38 82 TYR A O 1
ATOM 686 N N . ASP A 1 83 ? 7.349 -11.314 -19.119 1.00 95.62 83 ASP A N 1
ATOM 687 C CA . ASP A 1 83 ? 6.064 -11.683 -19.695 1.00 95.62 83 ASP A CA 1
ATOM 688 C C . ASP A 1 83 ? 5.057 -10.568 -19.391 1.00 95.62 83 ASP A C 1
ATOM 690 O O . ASP A 1 83 ? 4.932 -10.118 -18.247 1.00 95.62 83 ASP A O 1
ATOM 694 N N . ILE A 1 84 ? 4.357 -10.091 -20.423 1.00 96.19 84 ILE A N 1
ATOM 695 C CA . ILE A 1 84 ? 3.474 -8.923 -20.331 1.00 96.19 84 ILE A CA 1
ATOM 696 C C . ILE A 1 84 ? 2.035 -9.350 -2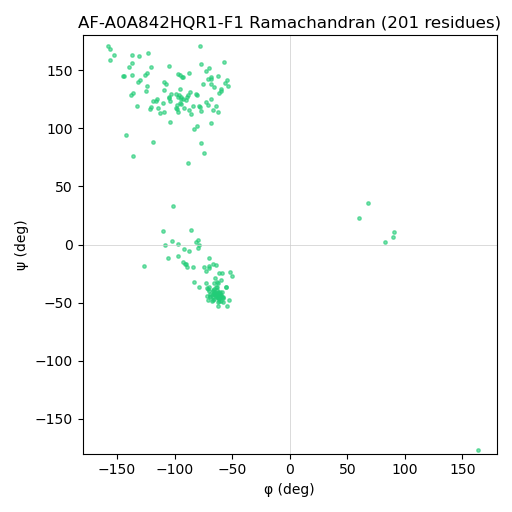0.594 1.00 96.19 84 ILE A C 1
ATOM 698 O O . ILE A 1 84 ? 1.719 -9.893 -21.654 1.00 96.19 84 ILE A O 1
ATOM 702 N N . PHE A 1 85 ? 1.153 -9.057 -19.641 1.00 94.62 85 PHE A N 1
ATOM 703 C CA . PHE A 1 85 ? -0.260 -9.416 -19.698 1.00 94.62 85 PHE A CA 1
ATOM 704 C C . PHE A 1 85 ? -1.146 -8.186 -19.537 1.00 94.62 85 PHE A C 1
ATOM 706 O O . PHE A 1 85 ? -0.944 -7.376 -18.633 1.00 94.62 85 PHE A O 1
ATOM 713 N N . ASP A 1 86 ? -2.188 -8.085 -20.358 1.00 95.38 86 ASP A N 1
ATOM 714 C CA . ASP A 1 86 ? -3.263 -7.128 -20.118 1.00 95.38 86 ASP A CA 1
ATOM 715 C C . ASP A 1 86 ? -4.120 -7.606 -18.941 1.00 95.38 86 ASP A C 1
ATOM 717 O O . ASP A 1 86 ? -4.709 -8.690 -18.972 1.00 95.38 86 ASP A O 1
ATOM 721 N N . VAL A 1 87 ? -4.232 -6.776 -17.907 1.00 93.19 87 VAL A N 1
ATOM 722 C CA . VAL A 1 87 ? -5.038 -7.063 -16.719 1.00 93.19 87 VAL A CA 1
ATOM 723 C C . VAL A 1 87 ? -6.064 -5.972 -16.465 1.00 93.19 87 VAL A C 1
ATOM 725 O O . VAL A 1 87 ? -5.860 -4.792 -16.745 1.00 93.19 87 VAL A O 1
ATOM 728 N N . GLN A 1 88 ? -7.205 -6.381 -15.917 1.00 91.38 88 GLN A N 1
ATOM 729 C CA . GLN A 1 88 ? -8.262 -5.465 -15.507 1.00 91.38 88 GLN A CA 1
ATOM 730 C C . GLN A 1 88 ? -8.008 -5.001 -14.078 1.00 91.38 88 GLN A C 1
ATOM 732 O O . GLN A 1 88 ? -8.095 -5.797 -13.145 1.00 91.38 88 GLN A O 1
ATOM 737 N N . VAL A 1 89 ? -7.758 -3.708 -13.908 1.00 89.06 89 VAL A N 1
ATOM 738 C CA . VAL A 1 89 ? -7.602 -3.090 -12.592 1.00 89.06 89 VAL A CA 1
ATOM 739 C C . VAL A 1 89 ? -8.926 -2.465 -12.168 1.00 89.06 89 VAL A C 1
ATOM 741 O O . VAL A 1 89 ? -9.565 -1.729 -12.925 1.00 89.06 89 VAL A O 1
ATOM 744 N N . GLU A 1 90 ? -9.366 -2.804 -10.955 1.00 89.94 90 GLU A N 1
ATOM 745 C CA . GLU A 1 90 ? -10.593 -2.290 -10.349 1.00 89.94 90 GLU A CA 1
ATOM 746 C C . GLU A 1 90 ? -10.277 -1.240 -9.267 1.00 89.94 90 GLU A C 1
ATOM 748 O O . GLU A 1 90 ? -9.215 -1.299 -8.646 1.00 89.94 90 GLU A O 1
ATOM 753 N N . PRO A 1 91 ? -11.195 -0.297 -8.983 1.00 88.94 91 PRO A N 1
ATOM 754 C CA . PRO A 1 91 ? -10.992 0.695 -7.928 1.00 88.94 91 PRO A CA 1
ATOM 755 C C . PRO A 1 91 ? -10.865 0.051 -6.543 1.00 88.94 91 PRO A C 1
ATOM 757 O O . PRO A 1 91 ? -11.833 -0.503 -6.014 1.00 88.94 91 PRO A O 1
ATOM 760 N N . ALA A 1 92 ? -9.683 0.168 -5.932 1.00 92.12 92 ALA A N 1
ATOM 761 C CA . ALA A 1 92 ? -9.379 -0.465 -4.650 1.00 92.12 92 ALA A CA 1
ATOM 762 C C . ALA A 1 92 ? -10.336 -0.022 -3.531 1.00 92.12 92 ALA A C 1
ATOM 764 O O . ALA A 1 92 ? -10.872 -0.871 -2.826 1.00 92.12 92 ALA A O 1
ATOM 765 N N . THR A 1 93 ? -10.633 1.278 -3.410 1.00 91.88 93 THR A N 1
ATOM 766 C CA . THR A 1 93 ? -11.518 1.807 -2.354 1.00 91.88 93 THR A CA 1
ATOM 767 C C . THR A 1 93 ? -12.920 1.196 -2.404 1.00 91.88 93 THR A C 1
ATOM 769 O O . THR A 1 93 ? -13.477 0.846 -1.367 1.00 91.88 93 THR A O 1
ATOM 772 N N . GLU A 1 94 ? -13.493 1.011 -3.600 1.00 91.25 94 GLU A N 1
ATOM 773 C CA . GLU A 1 94 ? -14.819 0.397 -3.751 1.00 91.25 94 GLU A CA 1
ATOM 774 C C . GLU A 1 94 ? -14.789 -1.078 -3.333 1.00 91.25 94 GLU A C 1
ATOM 776 O O . GLU A 1 94 ? -15.643 -1.533 -2.568 1.00 91.25 94 GLU A O 1
ATOM 781 N N . LYS A 1 95 ? -13.798 -1.831 -3.823 1.00 94.62 95 LYS A N 1
ATOM 782 C CA . LYS A 1 95 ? -13.691 -3.276 -3.583 1.00 94.62 95 LYS A CA 1
ATOM 783 C C . LYS A 1 95 ? -13.358 -3.608 -2.140 1.00 94.62 95 LYS A C 1
ATOM 785 O O . LYS A 1 95 ? -13.991 -4.490 -1.562 1.00 94.62 95 LYS A O 1
ATOM 790 N N . LEU A 1 96 ? -12.429 -2.868 -1.548 1.00 95.94 96 LEU A N 1
ATOM 791 C CA . LEU A 1 96 ? -12.097 -2.990 -0.135 1.00 95.94 96 LEU A CA 1
ATOM 792 C C . LEU A 1 96 ? -13.269 -2.548 0.743 1.00 95.94 96 LEU A C 1
ATOM 794 O O . LEU A 1 96 ? -13.590 -3.245 1.696 1.00 95.94 96 LEU A O 1
ATOM 798 N N . GLY A 1 97 ? -13.982 -1.476 0.383 1.00 95.25 97 GLY A N 1
ATOM 799 C CA . GLY A 1 97 ? -15.177 -1.047 1.116 1.00 95.25 97 GLY A CA 1
ATOM 800 C C . GLY A 1 97 ? -16.286 -2.102 1.109 1.00 95.25 97 GLY A C 1
ATOM 801 O O . GLY A 1 97 ? -16.900 -2.365 2.141 1.00 95.25 97 GLY A O 1
ATOM 802 N N . GLN A 1 98 ? -16.523 -2.761 -0.03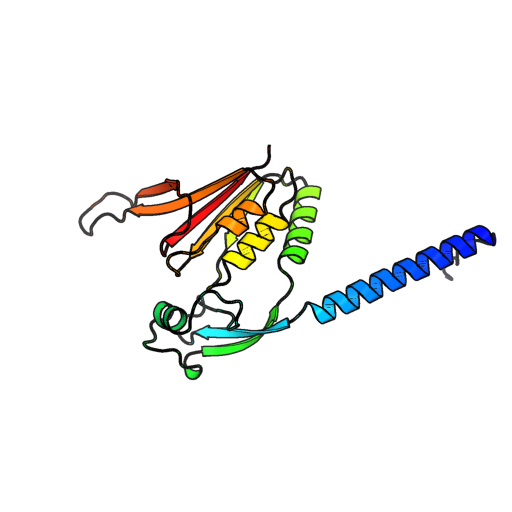0 1.00 96.12 98 GLN A N 1
ATOM 803 C CA . GLN A 1 98 ? -17.455 -3.893 -0.116 1.00 96.12 98 GLN A CA 1
ATOM 804 C C . GLN A 1 98 ? -17.008 -5.059 0.778 1.00 96.12 98 GLN A C 1
ATOM 806 O O . GLN A 1 98 ? -17.818 -5.581 1.544 1.00 96.12 98 GLN A O 1
ATOM 811 N N . LEU A 1 99 ? -15.725 -5.431 0.720 1.00 96.56 99 LEU A N 1
ATOM 812 C CA . LEU A 1 99 ? -15.151 -6.515 1.521 1.00 96.56 99 LEU A CA 1
ATOM 813 C C . LEU A 1 99 ? -15.229 -6.233 3.028 1.00 96.56 99 LEU A C 1
ATOM 815 O O . LEU A 1 99 ? -15.684 -7.084 3.791 1.00 96.56 99 LEU A O 1
ATOM 819 N N . PHE A 1 100 ? -14.802 -5.050 3.471 1.00 96.25 100 PHE A N 1
ATOM 820 C CA . PHE A 1 100 ? -14.796 -4.692 4.886 1.00 96.25 100 PHE A CA 1
ATOM 821 C C . PHE A 1 100 ? -16.203 -4.567 5.455 1.00 96.25 100 PHE A C 1
ATOM 823 O O . PHE A 1 100 ? -16.436 -5.029 6.569 1.00 96.25 100 PHE A O 1
ATOM 830 N N . ASN A 1 101 ? -17.155 -4.015 4.697 1.00 95.44 101 ASN A N 1
ATOM 831 C CA . ASN A 1 101 ? -18.550 -3.974 5.129 1.00 95.44 101 ASN A CA 1
ATOM 832 C C . ASN A 1 101 ? -19.122 -5.384 5.295 1.00 95.44 101 ASN A C 1
ATOM 834 O O . ASN A 1 101 ? -19.738 -5.674 6.318 1.00 95.44 101 ASN A O 1
ATOM 838 N N . ASP A 1 102 ? -18.878 -6.285 4.342 1.00 97.19 102 ASP A N 1
ATOM 839 C CA . ASP A 1 102 ? -19.309 -7.677 4.460 1.00 97.19 102 ASP A CA 1
ATOM 840 C C . ASP A 1 102 ? -18.695 -8.360 5.700 1.00 97.19 102 ASP A C 1
ATOM 842 O O . ASP A 1 102 ? -19.419 -8.917 6.526 1.00 97.19 102 ASP A O 1
ATOM 846 N N . LEU A 1 103 ? -17.382 -8.232 5.915 1.00 96.19 103 LEU A N 1
ATOM 847 C CA . LEU A 1 103 ? -16.710 -8.740 7.119 1.00 96.19 103 LEU A CA 1
ATOM 848 C C . LEU A 1 103 ? -17.292 -8.141 8.410 1.00 96.19 103 LEU A C 1
ATOM 850 O O . LEU A 1 103 ? -17.592 -8.872 9.357 1.00 96.19 103 LEU A O 1
ATOM 854 N N . HIS A 1 104 ? -17.505 -6.825 8.445 1.00 94.19 104 HIS A N 1
ATOM 855 C CA . HIS A 1 104 ? -18.063 -6.126 9.598 1.00 94.19 104 HIS A CA 1
ATOM 856 C C . HIS A 1 104 ? -19.489 -6.604 9.912 1.00 94.19 104 HIS A C 1
ATOM 858 O O . HIS A 1 104 ? -19.816 -6.839 11.081 1.00 94.19 104 HIS A O 1
ATOM 864 N N . THR A 1 105 ? -20.341 -6.777 8.893 1.00 95.38 105 THR A N 1
ATOM 865 C CA . THR A 1 105 ? -21.717 -7.290 9.062 1.00 95.38 105 THR A CA 1
ATOM 866 C C . THR A 1 105 ? -21.746 -8.730 9.569 1.00 95.38 105 THR A C 1
ATOM 868 O O . THR A 1 105 ? -22.649 -9.089 10.321 1.00 95.38 105 THR A O 1
ATOM 871 N N . ARG A 1 106 ? -20.714 -9.524 9.259 1.00 96.50 106 ARG A N 1
ATOM 872 C CA . ARG A 1 106 ? -20.492 -10.868 9.817 1.00 96.50 106 ARG A CA 1
ATOM 873 C C . ARG A 1 106 ? -19.884 -10.866 11.226 1.00 96.50 106 ARG A C 1
ATOM 875 O O . ARG A 1 106 ? -19.605 -11.928 11.770 1.00 96.50 106 ARG A O 1
ATOM 882 N N . GLY A 1 107 ? -19.690 -9.693 11.828 1.00 96.50 107 GLY A N 1
ATOM 883 C CA . GLY A 1 107 ? -19.198 -9.551 13.199 1.00 96.50 107 GLY A CA 1
ATOM 884 C C . GLY A 1 107 ? -17.677 -9.462 13.332 1.00 96.50 107 GLY A C 1
ATOM 885 O O . GLY A 1 107 ? -17.185 -9.420 14.457 1.00 96.50 107 GLY A O 1
ATOM 886 N N . ALA A 1 108 ? -16.917 -9.393 12.233 1.00 96.44 108 ALA A N 1
ATOM 887 C CA . ALA A 1 108 ? -15.474 -9.182 12.315 1.00 96.44 108 ALA A CA 1
ATOM 888 C C . ALA A 1 108 ? -15.162 -7.787 12.880 1.00 96.44 108 ALA A C 1
ATOM 890 O O . ALA A 1 108 ? -15.775 -6.791 12.487 1.00 96.44 108 ALA A O 1
ATOM 891 N N . ARG A 1 109 ? -14.208 -7.722 13.810 1.00 95.56 109 ARG A N 1
ATOM 892 C CA . ARG A 1 109 ? -13.760 -6.472 14.454 1.00 95.56 109 ARG A CA 1
ATOM 893 C C . ARG A 1 109 ? -12.257 -6.256 14.373 1.00 95.56 109 ARG A C 1
ATOM 895 O O . ARG A 1 109 ? -11.805 -5.135 14.540 1.00 95.56 109 ARG A O 1
ATOM 902 N N . ASN A 1 110 ? -11.498 -7.317 14.114 1.00 96.69 110 ASN A N 1
ATOM 903 C CA . ASN A 1 110 ? -10.046 -7.277 14.034 1.00 96.69 110 ASN A CA 1
ATOM 904 C C . ASN A 1 110 ? -9.577 -8.102 12.836 1.00 96.69 110 ASN A C 1
ATOM 906 O O . ASN A 1 110 ? -10.186 -9.131 12.527 1.00 96.69 110 ASN A O 1
ATOM 910 N N . GLY A 1 111 ? -8.497 -7.674 12.190 1.00 95.56 111 GLY A N 1
ATOM 911 C CA . GLY A 1 111 ? -7.903 -8.395 11.071 1.00 95.56 111 GLY A CA 1
ATOM 912 C C . GLY A 1 111 ? -6.425 -8.086 10.864 1.00 95.56 111 GLY A C 1
ATOM 913 O O . GLY A 1 111 ? -5.875 -7.147 11.437 1.00 95.56 111 GLY A O 1
ATOM 914 N N . THR A 1 112 ? -5.799 -8.897 10.017 1.00 97.56 112 THR A N 1
ATOM 915 C CA . THR A 1 112 ? -4.447 -8.657 9.516 1.00 97.56 112 THR A CA 1
ATOM 916 C C . THR A 1 112 ? -4.488 -8.674 7.996 1.00 97.56 112 THR A C 1
ATOM 918 O O . THR A 1 112 ? -5.058 -9.590 7.403 1.00 97.56 112 THR A O 1
ATOM 921 N N . ILE A 1 113 ? -3.881 -7.672 7.369 1.00 97.69 113 ILE A N 1
ATOM 922 C CA . ILE A 1 113 ? -3.782 -7.528 5.917 1.00 97.69 113 ILE A CA 1
ATOM 923 C C . ILE A 1 113 ? -2.304 -7.624 5.545 1.00 97.69 113 ILE A C 1
ATOM 925 O O . ILE A 1 113 ? -1.490 -6.872 6.070 1.00 97.69 113 ILE A O 1
ATOM 929 N N . LYS A 1 114 ? -1.955 -8.535 4.635 1.00 96.56 114 LYS A N 1
ATOM 930 C CA . LYS A 1 114 ? -0.647 -8.533 3.971 1.00 96.56 114 LYS A CA 1
ATOM 931 C C . LYS A 1 114 ? -0.804 -7.842 2.619 1.00 96.56 114 LYS A C 1
ATOM 933 O O . LYS A 1 114 ? -1.675 -8.235 1.844 1.00 96.56 114 LYS A O 1
ATOM 938 N N . ILE A 1 115 ? 0.025 -6.842 2.350 1.00 94.94 115 ILE A N 1
ATOM 939 C CA . ILE A 1 115 ? 0.168 -6.220 1.034 1.00 94.94 115 ILE A CA 1
ATOM 940 C C . ILE A 1 115 ? 1.477 -6.726 0.438 1.00 94.94 115 ILE A C 1
ATOM 942 O O . ILE A 1 115 ? 2.523 -6.662 1.078 1.00 94.94 115 ILE A O 1
ATOM 946 N N . ASP A 1 116 ? 1.375 -7.255 -0.772 1.00 92.12 116 ASP A N 1
ATOM 947 C CA . ASP A 1 116 ? 2.473 -7.839 -1.535 1.00 92.12 116 ASP A CA 1
ATOM 948 C C . ASP A 1 116 ? 2.332 -7.312 -2.965 1.00 92.12 116 ASP A C 1
ATOM 950 O O . ASP A 1 116 ? 1.708 -7.931 -3.827 1.00 92.12 116 ASP A O 1
ATOM 954 N N . VAL A 1 117 ? 2.718 -6.050 -3.138 1.00 92.81 117 VAL A N 1
ATOM 955 C CA . VAL A 1 117 ? 2.631 -5.311 -4.399 1.00 92.81 117 VAL A CA 1
ATOM 956 C C . VAL A 1 117 ? 3.972 -4.650 -4.648 1.00 92.81 117 VAL A C 1
ATOM 958 O O . VAL A 1 117 ? 4.762 -4.500 -3.729 1.00 92.81 117 VAL A O 1
ATOM 961 N N . GLU A 1 118 ? 4.201 -4.251 -5.890 1.00 93.81 118 GLU A N 1
ATOM 962 C CA . GLU A 1 118 ? 5.466 -3.671 -6.322 1.00 93.81 118 GLU A CA 1
ATOM 963 C C . GLU A 1 118 ? 5.199 -2.248 -6.829 1.00 93.81 118 GLU A C 1
ATOM 965 O O . GLU A 1 118 ? 4.873 -2.037 -8.006 1.00 93.81 118 GLU A O 1
ATOM 970 N N . GLY A 1 119 ? 5.247 -1.283 -5.903 1.00 93.75 119 GLY A N 1
ATOM 971 C CA . GLY A 1 119 ? 5.152 0.154 -6.180 1.00 93.75 119 GLY A CA 1
ATOM 972 C C . GLY A 1 119 ? 3.737 0.744 -6.146 1.00 93.75 119 GLY A C 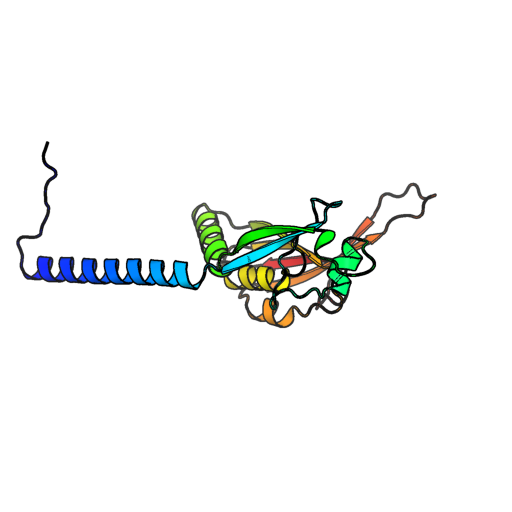1
ATOM 973 O O . GLY A 1 119 ? 3.525 1.887 -6.550 1.00 93.75 119 GLY A O 1
ATOM 974 N N . TYR A 1 120 ? 2.756 -0.026 -5.664 1.00 94.56 120 TYR A N 1
ATOM 975 C CA . TYR A 1 120 ? 1.367 0.411 -5.443 1.00 94.56 120 TYR A CA 1
ATOM 976 C C . TYR A 1 120 ? 0.989 0.525 -3.956 1.00 94.56 120 TYR A C 1
ATOM 978 O O . TYR A 1 120 ? -0.190 0.648 -3.604 1.00 94.56 120 TYR A O 1
ATOM 986 N N . GLU A 1 121 ? 1.969 0.455 -3.058 1.00 95.06 121 GLU A N 1
ATOM 987 C CA . GLU A 1 121 ? 1.777 0.387 -1.613 1.00 95.06 121 GLU A CA 1
ATOM 988 C C . GLU A 1 121 ? 0.977 1.597 -1.128 1.00 95.06 121 GLU A C 1
ATOM 990 O O . GLU A 1 121 ? -0.046 1.430 -0.462 1.00 95.06 121 GLU A O 1
ATOM 995 N N . LYS A 1 122 ? 1.364 2.819 -1.523 1.00 93.75 122 LYS A N 1
ATOM 996 C CA . LYS A 1 122 ? 0.682 4.056 -1.107 1.00 93.75 122 LYS A CA 1
ATOM 997 C C . LYS A 1 122 ? -0.781 4.087 -1.549 1.00 93.75 122 LYS A C 1
ATOM 999 O O . LYS A 1 122 ? -1.647 4.490 -0.771 1.00 93.75 122 LYS A O 1
ATOM 1004 N N . GLN A 1 123 ? -1.086 3.642 -2.764 1.00 93.81 123 GLN A N 1
ATOM 1005 C CA . GLN A 1 123 ? -2.437 3.617 -3.329 1.00 93.81 123 GLN A CA 1
ATOM 1006 C C . GLN A 1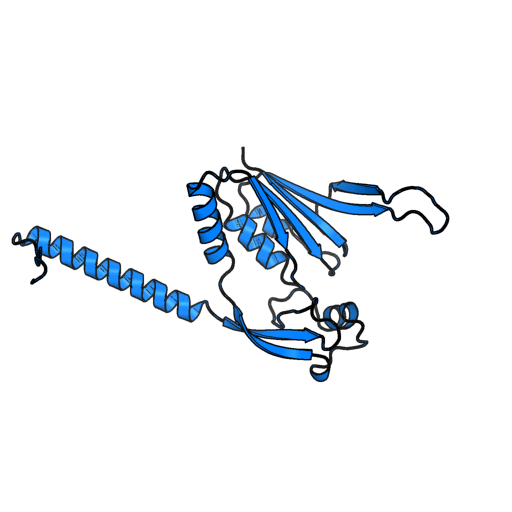 123 ? -3.306 2.583 -2.605 1.00 93.81 123 GLN A C 1
ATOM 1008 O O . GLN A 1 123 ? -4.445 2.882 -2.237 1.00 93.81 123 GLN A O 1
ATOM 1013 N N . VAL A 1 124 ? -2.767 1.386 -2.353 1.00 95.88 124 VAL A N 1
ATOM 1014 C CA . VAL A 1 124 ? -3.467 0.328 -1.610 1.00 95.88 124 VAL A CA 1
ATOM 1015 C C . VAL A 1 124 ? -3.699 0.753 -0.160 1.00 95.88 124 VAL A C 1
ATOM 1017 O O . VAL A 1 124 ? -4.825 0.657 0.328 1.00 95.88 124 VAL A O 1
ATOM 1020 N N . LEU A 1 125 ? -2.681 1.292 0.514 1.00 96.75 125 LEU A N 1
ATOM 1021 C CA . LEU A 1 125 ? -2.791 1.803 1.882 1.00 96.75 125 LEU A CA 1
ATOM 1022 C C . LEU A 1 125 ? -3.807 2.947 1.977 1.00 96.75 125 LEU A C 1
ATOM 1024 O O . LEU A 1 125 ? -4.648 2.940 2.874 1.00 96.75 125 LEU A O 1
ATOM 1028 N N . THR A 1 126 ? -3.798 3.880 1.020 1.00 95.50 126 THR A N 1
ATOM 1029 C CA . THR A 1 126 ? -4.799 4.957 0.919 1.00 95.50 126 THR A CA 1
ATOM 1030 C C . THR A 1 126 ? -6.212 4.393 0.797 1.00 95.50 126 THR A C 1
ATOM 1032 O O . THR A 1 126 ? -7.135 4.859 1.471 1.00 95.50 126 THR A O 1
ATOM 1035 N N . ALA A 1 127 ? -6.397 3.383 -0.056 1.00 96.25 127 ALA A N 1
ATOM 1036 C CA . ALA A 1 127 ? -7.690 2.747 -0.253 1.00 96.25 127 ALA A CA 1
ATOM 1037 C C . ALA A 1 127 ? -8.172 2.028 1.014 1.00 96.25 127 ALA A C 1
ATOM 1039 O O . ALA A 1 127 ? -9.343 2.165 1.362 1.00 96.25 127 ALA A O 1
ATOM 1040 N N . ILE A 1 128 ? -7.282 1.333 1.734 1.00 97.00 128 ILE A N 1
ATOM 1041 C CA . ILE A 1 128 ? -7.602 0.710 3.025 1.00 97.00 128 ILE A CA 1
ATOM 1042 C C . ILE A 1 128 ? -7.986 1.780 4.048 1.00 97.00 128 ILE A C 1
ATOM 1044 O O . ILE A 1 128 ? -9.075 1.705 4.605 1.00 97.00 128 ILE A O 1
ATOM 1048 N N . ALA A 1 129 ? -7.144 2.799 4.246 1.00 95.25 129 ALA A N 1
ATOM 1049 C CA . ALA A 1 129 ? -7.376 3.891 5.194 1.00 95.25 129 ALA A CA 1
ATOM 1050 C C . ALA A 1 129 ? -8.716 4.609 4.960 1.00 95.25 129 ALA A C 1
ATOM 1052 O O . ALA A 1 129 ? -9.389 4.988 5.913 1.00 95.25 129 ALA A O 1
ATOM 1053 N N . THR A 1 130 ? -9.118 4.754 3.694 1.00 94.75 130 THR A N 1
ATOM 1054 C CA . THR A 1 130 ? -10.389 5.388 3.311 1.00 94.75 130 THR A CA 1
ATOM 1055 C C . THR A 1 130 ? -11.590 4.452 3.485 1.00 94.75 130 THR A C 1
ATOM 1057 O O . THR A 1 130 ? -12.685 4.906 3.805 1.00 94.75 130 THR A O 1
ATOM 1060 N N . ALA A 1 131 ? -11.421 3.157 3.208 1.00 95.44 131 ALA A N 1
ATOM 1061 C CA . ALA A 1 131 ? -12.523 2.199 3.145 1.00 95.44 131 ALA A CA 1
ATOM 1062 C C . ALA A 1 131 ? -12.795 1.462 4.465 1.00 95.44 131 ALA A C 1
ATOM 1064 O O . ALA A 1 131 ? -13.840 0.820 4.586 1.00 95.44 131 ALA A O 1
ATOM 1065 N N . LEU A 1 132 ? -11.862 1.504 5.420 1.00 95.12 132 LEU A N 1
ATOM 1066 C CA . LEU A 1 132 ? -11.975 0.811 6.700 1.00 95.12 132 LEU A CA 1
ATOM 1067 C C . LEU A 1 132 ? -13.155 1.382 7.513 1.00 95.12 132 LEU A C 1
ATOM 1069 O O . LEU A 1 132 ? -13.159 2.574 7.825 1.00 95.12 132 LEU A O 1
ATOM 1073 N N . PRO A 1 133 ? -14.176 0.574 7.851 1.00 92.88 133 PRO A N 1
ATOM 1074 C CA . PRO A 1 133 ? -15.302 1.050 8.639 1.00 92.88 133 PRO A CA 1
ATOM 1075 C C . PRO A 1 133 ? -14.891 1.259 10.099 1.00 92.88 133 PRO A C 1
ATOM 1077 O O . PRO A 1 133 ? -14.077 0.511 10.647 1.00 92.88 133 PRO A O 1
ATOM 1080 N N . ALA A 1 134 ? -15.532 2.226 10.757 1.00 91.62 134 ALA A N 1
ATOM 1081 C CA . ALA A 1 134 ? -15.402 2.395 12.199 1.00 91.62 134 ALA A CA 1
ATOM 1082 C C . ALA A 1 134 ? -15.748 1.086 12.935 1.00 91.62 134 ALA A C 1
ATOM 1084 O O . ALA A 1 134 ? -16.665 0.364 12.544 1.00 91.62 134 ALA A O 1
ATOM 1085 N N . GLY A 1 135 ? -15.008 0.784 14.004 1.00 91.44 135 GLY A N 1
ATOM 1086 C CA . GLY A 1 135 ? -15.174 -0.449 14.781 1.00 91.44 135 GLY A CA 1
ATOM 1087 C C . GLY A 1 135 ? -14.465 -1.682 14.205 1.00 91.44 135 GLY A C 1
ATOM 1088 O O . GLY A 1 135 ? -14.568 -2.759 14.797 1.00 91.44 135 GLY A O 1
ATOM 1089 N N . LEU A 1 136 ? -13.734 -1.550 13.089 1.00 94.44 136 LEU A N 1
ATOM 1090 C CA . LEU A 1 136 ? -12.840 -2.591 12.576 1.00 94.44 136 LEU A CA 1
ATOM 1091 C C . LEU A 1 136 ? -11.380 -2.138 12.671 1.00 94.44 136 LEU A C 1
ATOM 1093 O O . LEU A 1 136 ? -10.966 -1.232 11.961 1.00 94.44 136 LEU A O 1
ATOM 1097 N N . SER A 1 137 ? -10.590 -2.796 13.516 1.00 96.44 137 SER A N 1
ATOM 1098 C CA . SER A 1 137 ? -9.155 -2.533 13.666 1.00 96.44 137 SER A CA 1
ATOM 1099 C C . SER A 1 137 ? -8.325 -3.509 12.831 1.00 96.44 137 SER A C 1
ATOM 1101 O O . SER A 1 137 ? -8.704 -4.668 12.642 1.00 96.44 137 SER A O 1
ATOM 1103 N N . THR A 1 138 ? -7.180 -3.069 12.314 1.00 97.00 138 THR A N 1
ATOM 1104 C CA . THR A 1 138 ? -6.325 -3.926 11.486 1.00 97.00 138 THR A CA 1
ATOM 1105 C C . THR A 1 138 ? -4.841 -3.657 11.679 1.00 97.00 138 THR A C 1
ATOM 1107 O O . THR A 1 138 ? -4.413 -2.513 11.827 1.00 97.00 138 THR A O 1
ATOM 1110 N N . TYR A 1 139 ? -4.047 -4.722 11.595 1.00 98.00 139 TYR A N 1
ATOM 1111 C CA . TYR A 1 139 ? -2.615 -4.639 11.313 1.00 98.00 139 TYR A CA 1
ATOM 1112 C C . TYR A 1 139 ? -2.391 -4.840 9.818 1.00 98.00 139 TYR A C 1
ATOM 1114 O O . TYR A 1 139 ? -2.967 -5.746 9.221 1.00 98.00 139 TYR A O 1
ATOM 1122 N N . ILE A 1 140 ? -1.573 -4.000 9.203 1.00 98.06 140 ILE A N 1
ATOM 1123 C CA . ILE A 1 140 ? -1.255 -4.063 7.779 1.00 98.06 140 ILE A CA 1
ATOM 1124 C C . ILE A 1 140 ? 0.248 -4.253 7.657 1.00 98.06 140 ILE A C 1
ATOM 1126 O O . ILE A 1 140 ? 0.999 -3.394 8.102 1.00 98.06 140 ILE A O 1
ATOM 1130 N N . VAL A 1 141 ? 0.676 -5.366 7.075 1.00 97.81 141 VAL A N 1
ATOM 1131 C CA . VAL A 1 141 ? 2.086 -5.684 6.831 1.00 97.81 141 VAL A CA 1
ATOM 1132 C C . VAL A 1 141 ? 2.372 -5.479 5.352 1.00 97.81 141 VAL A C 1
ATOM 1134 O O . VAL A 1 141 ? 1.662 -6.048 4.521 1.00 97.81 141 VAL A O 1
ATOM 1137 N N . PHE A 1 142 ? 3.384 -4.682 5.024 1.00 96.69 142 PHE A N 1
ATOM 1138 C CA . PHE A 1 142 ? 3.768 -4.408 3.639 1.00 96.69 142 PHE A CA 1
ATOM 1139 C C . PHE A 1 142 ? 5.284 -4.278 3.495 1.00 96.69 142 PHE A C 1
ATOM 1141 O O . PHE A 1 142 ? 5.960 -3.788 4.401 1.00 96.69 142 PHE A O 1
ATOM 1148 N N . GLU A 1 143 ? 5.810 -4.738 2.366 1.00 93.75 143 GLU A N 1
ATOM 1149 C CA . GLU A 1 143 ? 7.186 -4.483 1.943 1.00 93.75 143 GLU A CA 1
ATOM 1150 C C . GLU A 1 143 ? 7.208 -3.247 1.040 1.00 93.75 143 GLU A C 1
ATOM 1152 O O . GLU A 1 143 ? 6.260 -3.002 0.300 1.00 93.75 143 GLU A O 1
ATOM 1157 N N . ASN A 1 144 ? 8.261 -2.443 1.146 1.00 94.00 144 ASN A N 1
ATOM 1158 C CA . ASN A 1 144 ? 8.482 -1.278 0.305 1.00 94.00 144 ASN A CA 1
ATOM 1159 C C . ASN A 1 144 ? 9.961 -1.224 -0.093 1.00 94.00 144 ASN A C 1
ATOM 1161 O O . ASN A 1 144 ? 10.833 -1.258 0.772 1.00 94.00 144 ASN A O 1
ATOM 1165 N N . TRP A 1 145 ? 10.234 -1.099 -1.387 1.00 93.62 145 TRP A N 1
ATOM 1166 C CA . TRP A 1 145 ? 11.580 -1.021 -1.961 1.00 93.62 145 TRP A CA 1
ATOM 1167 C C . TRP A 1 145 ? 12.043 0.416 -2.222 1.00 93.62 145 TRP A C 1
ATOM 1169 O O . TRP A 1 145 ? 13.212 0.630 -2.535 1.00 93.62 145 TRP A O 1
ATOM 1179 N N . LYS A 1 146 ? 11.151 1.408 -2.099 1.00 93.62 146 LYS A N 1
ATOM 1180 C CA . LYS A 1 146 ? 11.454 2.818 -2.366 1.00 93.62 146 LYS A CA 1
ATOM 1181 C C . LYS A 1 146 ? 11.837 3.569 -1.098 1.00 93.62 146 LYS A C 1
ATOM 1183 O O . LYS A 1 146 ? 11.071 3.618 -0.140 1.00 93.62 146 LYS A O 1
ATOM 1188 N N . ASP A 1 147 ? 12.976 4.244 -1.118 1.00 93.06 147 ASP A N 1
ATOM 1189 C CA . ASP A 1 147 ? 13.334 5.162 -0.040 1.00 93.06 147 ASP A CA 1
ATOM 1190 C C . ASP A 1 147 ? 12.412 6.392 -0.022 1.00 93.06 147 ASP A C 1
ATOM 1192 O O . ASP A 1 147 ? 12.004 6.913 -1.062 1.00 93.06 147 ASP A O 1
ATOM 1196 N N . GLY A 1 148 ? 12.099 6.878 1.179 1.00 90.88 148 GLY A N 1
ATOM 1197 C CA . GLY A 1 148 ? 11.319 8.101 1.368 1.00 90.88 148 GLY A CA 1
ATOM 1198 C C . GLY A 1 148 ? 9.852 8.007 0.938 1.00 90.88 148 GLY A C 1
ATOM 1199 O O . GLY A 1 148 ? 9.308 8.991 0.435 1.00 90.88 148 GLY A O 1
ATOM 1200 N N . LEU A 1 149 ? 9.194 6.859 1.128 1.00 90.25 149 LEU A N 1
ATOM 1201 C CA . LEU A 1 149 ? 7.763 6.730 0.856 1.00 90.25 149 LEU A CA 1
ATOM 1202 C C . LEU A 1 149 ? 6.952 7.565 1.863 1.00 90.25 149 LEU A C 1
ATOM 1204 O O . LEU A 1 149 ? 6.774 7.185 3.021 1.00 90.25 149 LEU A O 1
ATOM 1208 N N . ASP A 1 150 ? 6.430 8.705 1.410 1.00 90.06 150 ASP A N 1
ATOM 1209 C CA . ASP A 1 150 ? 5.610 9.583 2.246 1.00 90.06 150 ASP A CA 1
ATOM 1210 C C . ASP A 1 150 ? 4.182 9.042 2.422 1.00 90.06 150 ASP A C 1
ATOM 1212 O O . ASP A 1 150 ? 3.384 8.991 1.474 1.00 90.06 150 ASP A O 1
ATOM 1216 N N . LEU A 1 151 ? 3.859 8.687 3.668 1.00 91.06 151 LEU A N 1
ATOM 1217 C CA . LEU A 1 151 ? 2.560 8.171 4.094 1.00 91.06 151 LEU A CA 1
ATOM 1218 C C . LEU A 1 151 ? 1.689 9.215 4.807 1.00 91.06 151 LEU A C 1
ATOM 1220 O O . LEU A 1 151 ? 0.584 8.875 5.225 1.00 91.06 151 LEU A O 1
ATOM 1224 N N . SER A 1 152 ? 2.123 10.472 4.928 1.00 90.25 152 SER A N 1
ATOM 1225 C CA . SER A 1 152 ? 1.380 11.522 5.642 1.00 90.25 152 SER A CA 1
ATOM 1226 C C . SER A 1 152 ? -0.073 11.656 5.158 1.00 90.25 152 SER A C 1
ATOM 1228 O O . SER A 1 152 ? -1.009 11.595 5.959 1.00 90.25 152 SER A O 1
ATOM 1230 N N . ASP A 1 153 ? -0.280 11.701 3.841 1.00 88.94 153 ASP A N 1
ATOM 1231 C CA . ASP A 1 153 ? -1.608 11.739 3.216 1.00 88.94 153 ASP A CA 1
ATOM 1232 C C . ASP A 1 153 ? -2.456 10.490 3.495 1.00 88.94 153 ASP A C 1
ATOM 1234 O O . ASP A 1 153 ? -3.683 10.572 3.553 1.00 88.94 153 ASP A O 1
ATOM 1238 N N . VAL A 1 154 ? -1.828 9.319 3.638 1.00 90.88 154 VAL A N 1
ATOM 1239 C CA . VAL A 1 154 ? -2.527 8.069 3.975 1.00 90.88 154 VAL A CA 1
ATOM 1240 C C . VAL A 1 154 ? -3.068 8.168 5.396 1.00 90.88 154 VAL A C 1
ATOM 1242 O O . VAL A 1 154 ? -4.245 7.897 5.640 1.00 90.88 154 VAL A O 1
ATOM 1245 N N . LEU A 1 155 ? -2.208 8.593 6.323 1.00 89.88 155 LEU A N 1
ATOM 1246 C CA . LEU A 1 155 ? -2.536 8.725 7.739 1.00 89.88 155 LEU A CA 1
ATOM 1247 C C . LEU A 1 155 ? -3.599 9.807 7.972 1.00 89.88 155 LEU A C 1
ATOM 1249 O O . LEU A 1 155 ? -4.463 9.637 8.826 1.00 89.88 155 LEU A O 1
ATOM 1253 N N . ALA A 1 156 ? -3.606 10.872 7.169 1.00 89.75 156 ALA A N 1
ATOM 1254 C CA . ALA A 1 156 ? -4.610 11.932 7.248 1.00 89.75 156 ALA A CA 1
ATOM 1255 C C . ALA A 1 156 ? -6.017 11.507 6.774 1.00 89.75 156 ALA A C 1
ATOM 1257 O O . ALA A 1 156 ? -6.999 12.180 7.084 1.00 89.75 156 ALA A O 1
ATOM 1258 N N . ARG A 1 157 ? -6.140 10.415 6.005 1.00 90.06 157 ARG A N 1
ATOM 1259 C CA . ARG A 1 157 ? -7.421 9.957 5.425 1.00 90.06 157 ARG A CA 1
ATOM 1260 C C . ARG A 1 157 ? -8.192 8.983 6.303 1.00 90.06 157 ARG A C 1
ATOM 1262 O O . ARG A 1 157 ? -9.374 8.760 6.046 1.00 90.06 157 ARG A O 1
ATOM 1269 N N . THR A 1 158 ? -7.542 8.387 7.297 1.00 90.62 158 THR A N 1
ATOM 1270 C CA . THR A 1 158 ? -8.205 7.455 8.209 1.00 90.62 158 THR A CA 1
ATOM 1271 C C . THR A 1 158 ? -8.844 8.196 9.378 1.00 90.62 158 THR A C 1
ATOM 1273 O O . THR A 1 158 ? -8.341 9.210 9.852 1.00 90.62 158 THR A O 1
ATOM 1276 N N . THR A 1 159 ? -9.963 7.666 9.869 1.00 88.81 159 THR A N 1
ATOM 1277 C CA . THR A 1 159 ? -10.553 8.095 11.149 1.00 88.81 159 THR A CA 1
ATOM 1278 C C . THR A 1 159 ? -10.062 7.244 12.328 1.00 88.81 159 THR A C 1
ATOM 1280 O O . THR A 1 159 ? -10.415 7.509 13.476 1.00 88.81 159 THR A O 1
ATOM 1283 N N . ALA A 1 160 ? -9.253 6.215 12.055 1.00 92.00 160 ALA A N 1
ATOM 1284 C CA . ALA A 1 160 ? -8.604 5.381 13.057 1.00 92.00 160 ALA A CA 1
ATOM 1285 C C . ALA A 1 160 ? -7.393 6.092 13.672 1.00 92.00 160 ALA A C 1
ATOM 1287 O O . ALA A 1 160 ? -6.724 6.893 13.021 1.00 92.00 160 ALA A O 1
ATOM 1288 N N . GLN A 1 161 ? -7.033 5.708 14.895 1.00 94.75 161 GLN A N 1
ATOM 1289 C CA . GLN A 1 161 ? -5.693 5.980 15.403 1.00 94.75 161 GLN A CA 1
ATOM 1290 C C . GLN A 1 161 ? -4.691 5.139 14.611 1.00 94.75 161 GLN A C 1
ATOM 1292 O O . GLN A 1 161 ? -4.823 3.916 14.547 1.00 94.75 161 GLN A O 1
ATOM 1297 N N . ALA A 1 162 ? -3.691 5.786 14.020 1.00 95.50 162 ALA A N 1
ATOM 1298 C CA . ALA A 1 162 ? -2.680 5.122 13.214 1.00 95.50 162 ALA A CA 1
ATOM 1299 C C . ALA A 1 162 ? -1.330 5.069 13.940 1.00 95.50 162 ALA A C 1
ATOM 1301 O O . ALA A 1 162 ? -0.911 6.046 14.560 1.00 95.50 162 ALA A O 1
ATOM 1302 N N . ARG A 1 163 ? -0.644 3.926 13.862 1.00 95.88 163 ARG A N 1
ATOM 1303 C CA . ARG A 1 163 ? 0.738 3.751 14.337 1.00 95.88 163 ARG A CA 1
ATOM 1304 C C . ARG A 1 163 ? 1.533 2.966 13.310 1.00 95.88 163 ARG A C 1
ATOM 1306 O O . ARG A 1 163 ? 1.082 1.903 12.887 1.00 95.88 163 ARG A O 1
ATOM 1313 N N . LEU A 1 164 ? 2.701 3.469 12.937 1.00 96.19 164 LEU A N 1
ATOM 1314 C CA . LEU A 1 164 ? 3.585 2.832 11.969 1.00 96.19 164 LEU A CA 1
ATOM 1315 C C . LEU A 1 164 ? 4.823 2.274 12.677 1.00 96.19 164 LEU A C 1
ATOM 1317 O O . LEU A 1 164 ? 5.376 2.892 13.589 1.00 96.19 164 LEU A O 1
ATOM 1321 N N . TYR A 1 165 ? 5.239 1.087 12.252 1.00 96.56 165 TYR A N 1
ATOM 1322 C CA . TYR A 1 165 ? 6.414 0.399 12.763 1.00 96.56 165 TYR A CA 1
ATOM 1323 C C . TYR A 1 165 ? 7.277 -0.094 11.604 1.00 96.56 165 TYR A C 1
ATOM 1325 O O . TYR A 1 165 ? 6.747 -0.623 10.629 1.00 96.56 165 TYR A O 1
ATOM 1333 N N . LEU A 1 166 ? 8.596 0.014 11.742 1.00 95.94 166 LEU A N 1
ATOM 1334 C CA . LEU A 1 166 ? 9.563 -0.716 10.929 1.00 95.94 166 LEU A CA 1
ATOM 1335 C C . LEU A 1 166 ? 9.820 -2.082 11.577 1.00 95.94 166 LEU A C 1
ATOM 1337 O O . LEU A 1 166 ? 10.057 -2.172 12.786 1.00 95.94 166 LEU A O 1
ATOM 1341 N N . LEU A 1 167 ? 9.761 -3.140 10.773 1.00 94.62 167 LEU A N 1
ATOM 1342 C CA . LEU A 1 167 ? 10.150 -4.484 11.172 1.00 94.62 167 LEU A CA 1
ATOM 1343 C C . LEU A 1 167 ? 11.667 -4.621 11.021 1.00 94.62 167 LEU A C 1
ATOM 1345 O O . LEU A 1 167 ? 12.173 -4.846 9.924 1.00 94.62 167 LEU A O 1
ATOM 1349 N N . ASP A 1 168 ? 12.385 -4.481 12.129 1.00 90.44 168 ASP A N 1
ATOM 1350 C CA . ASP A 1 168 ? 13.838 -4.611 12.159 1.00 90.44 168 ASP A CA 1
ATOM 1351 C C . ASP A 1 168 ? 14.228 -6.060 12.476 1.00 90.44 168 ASP A C 1
ATOM 1353 O O . ASP A 1 168 ? 13.872 -6.602 13.530 1.00 90.44 168 ASP A O 1
ATOM 1357 N N . GLU A 1 169 ? 14.914 -6.714 11.536 1.00 84.62 169 GLU A N 1
ATOM 1358 C CA . GLU A 1 169 ? 15.408 -8.079 11.691 1.00 84.62 169 GLU A CA 1
ATOM 1359 C C . GLU A 1 169 ? 16.917 -8.070 11.945 1.00 84.62 169 GLU A C 1
ATOM 1361 O O . GLU A 1 169 ? 17.740 -7.955 11.035 1.00 84.62 169 GLU A O 1
ATOM 1366 N N . HIS A 1 170 ? 17.298 -8.321 13.195 1.00 78.81 170 HIS A N 1
ATOM 1367 C CA . HIS A 1 170 ? 18.684 -8.604 13.520 1.00 78.81 170 HIS A CA 1
ATOM 1368 C C . HIS A 1 170 ? 19.008 -10.060 13.197 1.00 78.81 170 HIS A C 1
ATOM 1370 O O . HIS A 1 170 ? 18.693 -10.981 13.964 1.00 78.81 170 HIS A O 1
ATOM 1376 N N . LYS A 1 171 ? 19.683 -10.261 12.061 1.00 71.81 171 LYS A N 1
ATOM 1377 C CA . LYS A 1 171 ? 20.298 -11.542 11.713 1.00 71.81 171 LYS A CA 1
ATOM 1378 C C . LYS A 1 171 ? 21.610 -11.697 12.486 1.00 71.81 171 LYS A C 1
ATOM 1380 O O . LYS A 1 171 ? 22.520 -10.886 12.311 1.00 71.81 171 LYS A O 1
ATOM 1385 N N . PRO A 1 172 ? 21.734 -12.714 13.351 1.00 68.62 172 PRO A N 1
ATOM 1386 C CA . PRO A 1 172 ? 22.989 -12.987 14.019 1.00 68.62 172 PRO A CA 1
ATOM 1387 C C . PRO A 1 172 ? 24.064 -13.334 12.984 1.00 68.62 172 PRO A C 1
ATOM 1389 O O . PRO A 1 172 ? 23.777 -13.983 11.979 1.00 68.62 172 PRO A O 1
ATOM 1392 N N . GLY A 1 173 ? 25.310 -12.925 13.238 1.00 68.25 173 GLY A N 1
ATOM 1393 C CA . GLY A 1 173 ? 26.439 -13.288 12.378 1.00 68.25 173 GLY A CA 1
ATOM 1394 C C . GLY A 1 173 ? 26.596 -14.808 12.241 1.00 68.25 173 GLY A C 1
ATOM 1395 O O . GLY A 1 173 ? 26.173 -15.561 13.113 1.00 68.25 173 GLY A O 1
ATOM 1396 N N . PHE A 1 174 ? 27.247 -15.261 11.168 1.00 63.78 174 PHE A N 1
ATOM 1397 C CA . PHE A 1 174 ? 27.341 -16.672 10.750 1.00 63.78 174 PHE A CA 1
ATOM 1398 C C . PHE A 1 174 ? 27.807 -17.666 11.842 1.00 63.78 174 PHE A C 1
ATOM 1400 O O . PHE A 1 174 ? 27.486 -18.848 11.782 1.00 63.78 174 PHE A O 1
ATOM 1407 N N . PHE A 1 175 ? 28.524 -17.196 12.870 1.00 67.00 175 PHE A N 1
ATOM 1408 C CA . PHE A 1 175 ? 29.006 -18.012 13.997 1.00 67.00 175 PHE A CA 1
ATOM 1409 C C . PHE A 1 175 ? 28.124 -17.963 15.255 1.00 67.00 175 PHE A C 1
ATOM 1411 O O . PHE A 1 175 ? 28.440 -18.590 16.266 1.00 67.00 175 PHE A O 1
ATOM 1418 N N . SER A 1 176 ? 27.022 -17.218 15.230 1.00 64.81 176 SER A N 1
ATOM 1419 C CA . SER A 1 176 ? 26.142 -17.058 16.381 1.00 64.81 176 SER A CA 1
ATOM 1420 C C . SER A 1 176 ? 25.067 -18.149 16.417 1.00 64.81 176 SER A C 1
ATOM 1422 O O . SER A 1 176 ? 24.299 -18.319 15.476 1.00 64.81 176 SER A O 1
ATOM 1424 N N . ARG A 1 177 ? 24.940 -18.823 17.567 1.00 63.28 177 ARG A N 1
ATOM 1425 C CA . ARG A 1 177 ? 23.820 -19.732 17.882 1.00 63.28 177 ARG A CA 1
ATOM 1426 C C . ARG A 1 177 ? 22.533 -19.006 18.309 1.00 63.28 177 ARG A C 1
ATOM 1428 O O . ARG A 1 177 ? 21.549 -19.669 18.636 1.00 63.28 177 ARG A O 1
ATOM 1435 N N . LEU A 1 178 ? 22.531 -17.672 18.372 1.00 65.06 178 LEU A N 1
ATOM 1436 C CA . LEU A 1 178 ? 21.325 -16.902 18.687 1.00 65.06 178 LEU A CA 1
ATOM 1437 C C . LEU A 1 178 ? 20.322 -17.010 17.536 1.00 65.06 178 LEU A C 1
ATOM 1439 O O . LEU A 1 178 ? 20.703 -17.034 16.370 1.00 65.06 178 LEU A O 1
ATOM 1443 N N . ARG A 1 179 ? 19.033 -17.079 17.872 1.00 66.44 179 ARG A N 1
ATOM 1444 C CA . ARG A 1 179 ? 17.951 -16.962 16.887 1.00 66.44 179 ARG A CA 1
ATOM 1445 C C . ARG A 1 179 ? 17.883 -15.520 16.385 1.00 66.44 179 ARG A C 1
ATOM 1447 O O . ARG A 1 179 ? 18.235 -14.606 17.134 1.00 66.44 179 ARG A O 1
ATOM 1454 N N . SER A 1 180 ? 17.420 -15.323 15.151 1.00 74.06 180 SER A N 1
ATOM 1455 C CA . SER A 1 180 ? 17.083 -13.982 14.674 1.00 74.06 180 SER A CA 1
ATOM 1456 C C . SER A 1 180 ? 16.105 -13.321 15.636 1.00 74.06 180 SER A C 1
ATOM 1458 O O . SER A 1 180 ? 15.194 -13.963 16.172 1.00 74.06 180 SER A O 1
ATOM 1460 N N . ARG A 1 181 ? 16.358 -12.043 15.921 1.00 80.06 181 ARG A N 1
ATOM 1461 C CA . ARG A 1 181 ? 15.493 -11.235 16.773 1.00 80.06 181 ARG A CA 1
ATOM 1462 C C . ARG A 1 181 ? 14.818 -10.208 15.891 1.00 80.06 181 ARG A C 1
ATOM 1464 O O . ARG A 1 181 ? 15.490 -9.419 15.236 1.00 80.06 181 ARG A O 1
ATOM 1471 N N . THR A 1 182 ? 13.496 -10.239 15.901 1.00 85.31 182 THR A N 1
ATOM 1472 C CA . THR A 1 182 ? 12.669 -9.275 15.189 1.00 85.31 182 THR A CA 1
ATOM 1473 C C . THR A 1 182 ? 12.101 -8.280 16.188 1.00 85.31 182 THR A C 1
ATOM 1475 O O . THR A 1 182 ? 11.549 -8.677 17.220 1.00 85.31 182 THR A O 1
ATOM 1478 N N . THR A 1 183 ? 12.253 -6.994 15.899 1.00 91.12 183 THR A N 1
ATOM 1479 C CA . THR A 1 183 ? 11.757 -5.894 16.728 1.00 91.12 183 THR A CA 1
ATOM 1480 C C . THR A 1 183 ? 10.894 -4.949 15.910 1.00 91.12 183 THR A C 1
ATOM 1482 O O . THR A 1 183 ? 11.132 -4.743 14.726 1.00 91.12 183 THR A O 1
ATOM 1485 N N . LEU A 1 184 ? 9.875 -4.378 16.553 1.00 94.25 184 LEU A N 1
ATOM 1486 C CA . LEU A 1 184 ? 9.052 -3.325 15.967 1.00 94.25 184 LEU A CA 1
ATOM 1487 C C . LEU A 1 184 ? 9.569 -1.980 16.458 1.00 94.25 184 LEU A C 1
ATOM 1489 O O . LEU A 1 184 ? 9.483 -1.685 17.651 1.00 94.25 184 LEU A O 1
ATOM 1493 N N . LEU A 1 185 ? 10.104 -1.183 15.541 1.00 94.69 185 LEU A N 1
ATOM 1494 C CA . LEU A 1 185 ? 10.589 0.162 15.823 1.00 94.69 185 LEU A CA 1
ATOM 1495 C C . LEU A 1 185 ? 9.500 1.164 15.425 1.00 94.69 185 LEU A C 1
ATOM 1497 O O . LEU A 1 185 ? 9.152 1.207 14.247 1.00 94.69 185 LEU A O 1
ATOM 1501 N N . PRO A 1 186 ? 8.921 1.942 16.358 1.00 95.50 186 PRO A N 1
ATOM 1502 C CA . PRO A 1 186 ? 7.974 2.995 16.004 1.00 95.50 186 PRO A CA 1
ATOM 1503 C C . PRO A 1 186 ? 8.640 4.026 15.089 1.00 95.50 186 PRO A C 1
ATOM 1505 O O . PRO A 1 186 ? 9.752 4.469 15.375 1.00 95.50 186 PRO A O 1
ATOM 1508 N N . VAL A 1 187 ? 7.959 4.408 14.012 1.00 94.38 187 VAL A N 1
ATOM 1509 C CA . VAL A 1 187 ? 8.437 5.405 13.046 1.00 94.38 187 VAL A CA 1
ATOM 1510 C C . VAL A 1 187 ? 7.285 6.305 12.606 1.00 94.38 187 VAL A C 1
ATOM 1512 O O . VAL A 1 187 ? 6.134 5.874 12.590 1.00 94.38 187 VAL A O 1
ATOM 1515 N N . ASP A 1 188 ? 7.591 7.540 12.214 1.00 88.81 188 ASP A N 1
ATOM 1516 C CA . ASP A 1 188 ? 6.580 8.494 11.733 1.00 88.81 188 ASP A CA 1
ATOM 1517 C C . ASP A 1 188 ? 6.354 8.403 10.214 1.00 88.81 188 ASP A C 1
ATOM 1519 O O . ASP A 1 188 ? 5.330 8.848 9.699 1.00 88.81 188 ASP A O 1
ATOM 1523 N N . THR A 1 189 ? 7.306 7.817 9.480 1.00 87.38 189 THR A N 1
ATOM 1524 C CA . THR A 1 189 ? 7.259 7.674 8.019 1.00 87.38 189 THR A CA 1
ATOM 1525 C C . THR A 1 189 ? 8.053 6.453 7.546 1.00 87.38 189 THR A C 1
ATOM 1527 O O . THR A 1 189 ? 8.883 5.921 8.286 1.00 87.38 189 THR A O 1
ATOM 1530 N N . ALA A 1 190 ? 7.818 6.013 6.307 1.00 90.38 190 ALA A N 1
ATOM 1531 C CA . ALA A 1 190 ? 8.567 4.938 5.658 1.00 90.38 190 ALA A CA 1
ATOM 1532 C C . ALA A 1 190 ? 9.797 5.505 4.924 1.00 90.38 190 ALA A C 1
ATOM 1534 O O . ALA A 1 190 ? 9.850 5.581 3.698 1.00 90.38 190 ALA A O 1
ATOM 1535 N N . SER A 1 191 ? 10.791 5.958 5.695 1.00 89.81 191 SER A N 1
ATOM 1536 C CA . SER A 1 191 ? 11.950 6.697 5.173 1.00 89.81 191 SER A CA 1
ATOM 1537 C C . SER A 1 191 ? 12.921 5.866 4.334 1.00 89.81 191 SER A C 1
ATOM 1539 O O . SER A 1 191 ? 13.703 6.445 3.588 1.00 89.81 191 SER A O 1
ATOM 1541 N N . ALA A 1 192 ? 12.900 4.541 4.461 1.00 92.75 192 ALA A N 1
ATOM 1542 C CA . ALA A 1 192 ? 13.823 3.639 3.775 1.00 92.75 192 ALA A CA 1
ATOM 1543 C C . ALA A 1 192 ? 13.105 2.403 3.217 1.00 92.75 192 ALA A C 1
ATOM 1545 O O . ALA A 1 192 ? 12.000 2.064 3.656 1.00 92.75 192 ALA A O 1
ATOM 1546 N N . ALA A 1 193 ? 13.747 1.694 2.296 1.00 93.69 193 ALA A N 1
ATOM 1547 C CA . ALA A 1 193 ? 13.316 0.357 1.915 1.00 93.69 193 ALA A CA 1
ATOM 1548 C C . ALA A 1 193 ? 13.256 -0.577 3.142 1.00 93.69 193 ALA A C 1
ATOM 1550 O O . ALA A 1 193 ? 14.125 -0.543 4.017 1.00 93.69 193 ALA A O 1
ATOM 1551 N N . GLY A 1 194 ? 12.222 -1.411 3.227 1.00 94.25 194 GLY A N 1
ATOM 1552 C CA . GLY A 1 194 ? 12.036 -2.329 4.345 1.00 94.25 194 GLY A CA 1
ATOM 1553 C C . GLY A 1 194 ? 10.626 -2.898 4.457 1.00 94.25 194 GLY A C 1
ATOM 1554 O O . GLY A 1 194 ? 9.745 -2.633 3.641 1.00 94.25 194 GLY A O 1
ATOM 1555 N N . THR A 1 195 ? 10.412 -3.688 5.509 1.00 95.75 195 THR A N 1
ATOM 1556 C CA . THR A 1 195 ? 9.091 -4.215 5.868 1.00 95.75 195 THR A CA 1
ATOM 1557 C C . THR A 1 195 ? 8.479 -3.374 6.977 1.00 95.75 195 THR A C 1
ATOM 1559 O O . THR A 1 195 ? 9.093 -3.161 8.021 1.00 95.75 195 THR A O 1
ATOM 1562 N N . TYR A 1 196 ? 7.240 -2.944 6.781 1.00 97.00 196 TYR A N 1
ATOM 1563 C CA . TYR A 1 196 ? 6.527 -2.061 7.690 1.00 97.00 196 TYR A CA 1
ATOM 1564 C C . TYR A 1 196 ? 5.242 -2.702 8.208 1.00 97.00 196 TYR A C 1
ATOM 1566 O O . TYR A 1 196 ? 4.617 -3.532 7.543 1.00 97.00 196 TYR A O 1
ATOM 1574 N N . ILE A 1 197 ? 4.830 -2.279 9.404 1.00 97.38 197 ILE A N 1
ATOM 1575 C CA . ILE A 1 197 ? 3.531 -2.599 9.988 1.00 97.38 197 ILE A CA 1
ATOM 1576 C C . ILE A 1 197 ? 2.781 -1.302 10.274 1.00 97.38 197 ILE A C 1
ATOM 1578 O O . ILE A 1 197 ? 3.194 -0.521 11.127 1.00 97.38 197 ILE A O 1
ATOM 1582 N N . LEU A 1 198 ? 1.648 -1.097 9.606 1.00 97.25 198 LEU A N 1
ATOM 1583 C CA . LEU A 1 198 ? 0.696 -0.035 9.916 1.00 97.25 198 LEU A CA 1
ATOM 1584 C C . LEU A 1 198 ? -0.453 -0.612 10.745 1.00 97.25 198 LEU A C 1
ATOM 1586 O O . LEU A 1 198 ? -1.199 -1.475 10.290 1.00 97.25 198 LEU A O 1
ATOM 1590 N N . HIS A 1 199 ? -0.607 -0.126 11.968 1.00 97.12 199 HIS A N 1
ATOM 1591 C CA . HIS A 1 199 ? -1.726 -0.452 12.838 1.00 97.12 199 HIS A CA 1
ATOM 1592 C C . HIS A 1 199 ? -2.774 0.658 12.758 1.00 97.12 199 HIS A C 1
ATOM 1594 O O . HIS A 1 199 ? -2.479 1.805 13.089 1.00 97.12 199 HIS A O 1
ATOM 1600 N N . LEU A 1 200 ? -3.988 0.307 12.331 1.00 96.44 200 LEU A N 1
ATOM 1601 C CA . LEU A 1 200 ? -5.158 1.183 12.323 1.00 96.44 200 LEU A CA 1
ATOM 1602 C C . LEU A 1 200 ? -6.137 0.700 13.393 1.00 96.44 200 LEU A C 1
ATOM 1604 O O . LEU A 1 200 ? -6.687 -0.396 13.279 1.00 96.44 200 LEU A O 1
ATOM 1608 N N . GLN A 1 201 ? -6.342 1.512 14.427 1.00 95.19 201 GLN A N 1
ATOM 1609 C CA . GLN A 1 201 ? -7.150 1.167 15.592 1.00 95.19 201 GLN A CA 1
ATOM 1610 C C . GLN A 1 201 ? -8.347 2.108 15.743 1.00 95.19 201 GLN A C 1
ATOM 1612 O O . GLN A 1 201 ? -8.184 3.321 15.884 1.00 95.19 201 GLN A O 1
ATOM 1617 N N . HIS A 1 202 ? -9.552 1.543 15.778 1.00 88.38 202 HIS A N 1
ATOM 1618 C CA . HIS A 1 202 ? -10.752 2.260 16.205 1.00 88.38 202 HIS A CA 1
ATOM 1619 C C . HIS A 1 202 ? -11.037 1.994 17.687 1.00 88.38 202 HIS A C 1
ATOM 1621 O O . HIS A 1 202 ? -10.733 0.912 18.195 1.00 88.38 202 HIS A O 1
ATOM 1627 N N . ALA A 1 203 ? -11.571 3.014 18.363 1.00 70.75 203 ALA A N 1
ATOM 1628 C CA . ALA A 1 203 ? -12.027 2.933 19.749 1.00 70.75 203 ALA A CA 1
ATOM 1629 C C . ALA A 1 203 ? -13.331 2.133 19.874 1.00 70.75 203 ALA A C 1
ATOM 1631 O O . ALA A 1 203 ? -14.125 2.147 18.903 1.00 70.75 203 ALA A O 1
#

Nearest PDB structures (foldseek):
  5hfj-assembly1_A  TM=3.961E-01  e=3.678E-02  Helicobacter pylori 26695
  5hfj-assembly2_C  TM=3.913E-01  e=5.355E-02  Helicobacter pylori 26695
  3e05-assembly2_C  TM=4.674E-01  e=1.209E-01  Geobacter metallireducens GS-15
  3mb5-assembly1_A  TM=2.552E-01  e=3.048E-02  Pyrococcus abyssi
  3g89-assembly2_B  TM=3.769E-01  e=5.433E-01  Thermus thermophilus HB8

Radius of gyration: 23.57 Å; Cα contacts (8 Å, |Δi|>4): 310; chains: 1; bounding box: 84×33×43 Å

Mean predicted aligned error: 10.33 Å

Secondary structure (DSSP, 8-state):
--------SSHHHHHHHHHHHHHHHHHHHHHHHHHHHS-EEEEEEEETT-TT--EEESTT-SS-HHHHHHHTT-SS--GGGEEEEEEEE--HHHHHHHHHHHHHHTT--EEEEEE--SS-HHHHHHHHHHHPPTT-EEEEEEEE-STTB--HHHHHH-SSEEEEEEEEEEPPPTT--SPPEEEEEEESSB-SSEEEEEEEE--

Sequence (203 aa):
MPKPHNTPNNPLLQFAYTKTRREHRKQKWANSLYKRLTKRTLQLYVPAHNWGGAFIKSADNEYDDALLAGKDRYSAFDPKNYDIFDVQVEPATEKLGQLFNDLHTRGARNGTIKIDVEGYEKQVLTAIATALPAGLSTYIVFENWKDGLDLSDVLARTTAQARLYLLDEHKPGFFSRLRSRTTLLPVDTASAAGTYILHLQHA

Solvent-accessible surface area (backbone atoms only — not comparable to full-atom values): 11580 Å² total; per-residue (Å²): 132,85,80,86,82,87,66,63,92,45,71,69,54,38,51,52,51,52,52,51,51,50,50,53,49,49,51,54,48,51,53,52,49,47,58,59,73,54,48,43,80,43,45,36,37,31,39,74,91,37,89,85,69,44,30,56,72,53,94,81,33,75,54,51,59,63,55,56,16,45,78,69,75,35,96,56,68,52,74,89,54,35,49,78,41,85,39,82,44,70,58,56,38,62,56,46,28,54,50,44,51,52,42,43,76,74,66,48,41,70,52,75,45,81,51,89,60,57,37,43,57,70,61,53,50,34,22,48,34,60,29,57,53,89,58,46,26,36,43,34,37,34,60,42,85,54,64,57,46,82,46,65,73,35,62,71,54,29,92,42,54,73,48,40,26,39,58,46,72,51,72,56,58,98,87,48,90,60,73,69,47,76,44,76,42,80,42,96,60,44,63,50,55,47,42,35,38,43,35,37,40,48,123

Organism: NCBI:txid2697024

pLDDT: mean 84.69, std 16.01, range [37.28, 98.06]

Foldseek 3Di:
DDDDPPDPPDPVSNVVVVVVVVVVVVVVVVVVVCQVVFKDWFKWWAFPVHNQLIATDDPQFQDDQCLSCVVVVHNTDDSVRTDIDTDIDGQLLVVLLVVQVVCVVVPAQEEEAEDRHHRCVLVNLLSCQQRHDARHKYKYKYFYADAPPFNPNSCVRHPFDKWKWFFDWDDDPPPDPDDIDTDTHTDPGRRHGGMMIMIGHHD